Protein AF-A0A7V6IUP9-F1 (afdb_monomer)

Secondary structure (DSSP, 8-state):
----------------HHHHHHHHHHHHHHHHHHHTT-HHHHHHHHHHHHHHHGGGHHHHHHHHHHHHHHHHHH-S---TT-HHHHHHHHHHHHHHHHHHHHHHHHHHHH-SSS-HHHHHHHHHHHHHH-S-GGGG---TTHHHHHHHHHHHHHHHHHHHHHHHHHHHHHHHHHHHHTS-HHHHHHHHHHHHHHHHHHHHHHTTTS--

Radius of gyration: 24.08 Å; Cα contacts (8 Å, |Δi|>4): 208; chains: 1; bounding box: 65×43×84 Å

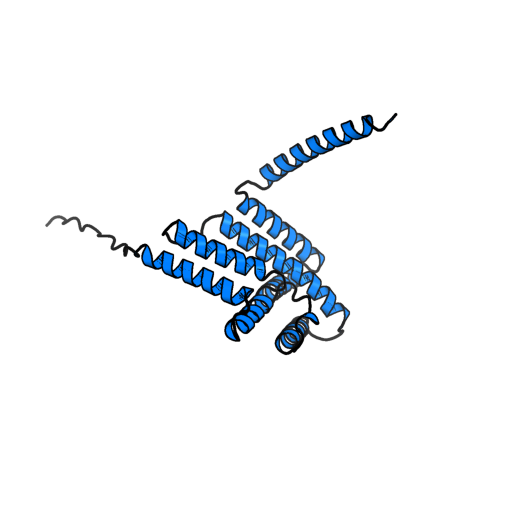Sequence (208 aa):
MSKEKKLKIDETKKETPFYYETIGFIAIIFVIIIFGQLGRIGQILNIFFMVAFGDWYWLTVIFILFFGLSNILTHQRFDFRNQRYIGYLICTLGLIILSHFSLHKAIINDTTGQSYLSLTWNHYKNFITSSNPDAYRTLGGGIIGGFIFFIIYYLLGTIGITIVSVIIIILGFAMIINKSVVDISKYVFARLKDVKKITGSFNRYFKY

Mean predicted aligned error: 11.16 Å

Structure (mmCIF, N/CA/C/O backbone):
data_AF-A0A7V6IUP9-F1
#
_entry.id   AF-A0A7V6IUP9-F1
#
loop_
_atom_site.group_PDB
_atom_site.id
_atom_site.type_symbol
_atom_site.label_atom_id
_atom_site.label_alt_id
_atom_site.label_comp_id
_atom_site.label_asym_id
_atom_site.label_entity_id
_atom_site.label_seq_id
_atom_site.pdbx_PDB_ins_code
_atom_site.Cartn_x
_atom_site.Cartn_y
_atom_site.Cartn_z
_atom_site.occupancy
_atom_site.B_iso_or_equiv
_atom_site.auth_seq_id
_atom_site.auth_comp_id
_atom_site.auth_asym_id
_atom_site.auth_atom_id
_atom_site.pdbx_PDB_model_num
ATOM 1 N N . MET A 1 1 ? 14.249 -15.317 58.747 1.00 46.56 1 MET A N 1
ATOM 2 C CA . MET A 1 1 ? 14.183 -15.357 57.267 1.00 46.56 1 MET A CA 1
ATOM 3 C C . MET A 1 1 ? 12.845 -15.949 56.837 1.00 46.56 1 MET A C 1
ATOM 5 O O . MET A 1 1 ? 12.673 -17.142 57.017 1.00 46.56 1 MET A O 1
ATOM 9 N N . SER A 1 2 ? 11.910 -15.159 56.292 1.00 45.91 2 SER A N 1
ATOM 10 C CA . SER A 1 2 ? 10.935 -15.651 55.299 1.00 45.91 2 SER A CA 1
ATOM 11 C C . SER A 1 2 ? 10.179 -14.493 54.629 1.00 45.91 2 SER A C 1
ATOM 13 O O . SER A 1 2 ? 9.293 -13.887 55.218 1.00 45.91 2 SER A O 1
ATOM 15 N N . LYS A 1 3 ? 10.587 -14.227 53.383 1.00 45.19 3 LYS A N 1
ATOM 16 C CA . LYS A 1 3 ? 9.810 -13.746 52.227 1.00 45.19 3 LYS A CA 1
ATOM 17 C C . LYS A 1 3 ? 8.925 -12.504 52.411 1.00 45.19 3 LYS A C 1
ATOM 19 O O . LYS A 1 3 ? 7.700 -12.594 52.432 1.00 45.19 3 LYS A O 1
ATOM 24 N N . GLU A 1 4 ? 9.555 -11.333 52.320 1.00 50.03 4 GLU A N 1
ATOM 25 C CA . GLU A 1 4 ? 8.887 -10.148 51.775 1.00 50.03 4 GLU A CA 1
ATOM 26 C C . GLU A 1 4 ? 8.409 -10.445 50.348 1.00 50.03 4 GLU A C 1
ATOM 28 O O . GLU A 1 4 ? 9.185 -10.736 49.431 1.00 50.03 4 GLU A O 1
ATOM 33 N N . LYS A 1 5 ? 7.092 -10.405 50.171 1.00 46.88 5 LYS A N 1
ATOM 34 C CA . LYS A 1 5 ? 6.423 -10.532 48.883 1.00 46.88 5 LYS A CA 1
ATOM 35 C C . LYS A 1 5 ? 6.694 -9.241 48.107 1.00 46.88 5 LYS A C 1
ATOM 37 O O . LYS A 1 5 ? 5.970 -8.265 48.269 1.00 46.88 5 LYS A O 1
ATOM 42 N N . LYS A 1 6 ? 7.759 -9.218 47.296 1.00 44.84 6 LYS A N 1
ATOM 43 C CA . LYS A 1 6 ? 8.029 -8.115 46.361 1.00 44.84 6 LYS A CA 1
ATOM 44 C C . LYS A 1 6 ? 6.810 -7.938 45.454 1.00 44.84 6 LYS A C 1
ATOM 46 O O . LYS A 1 6 ? 6.582 -8.741 44.549 1.00 44.84 6 LYS A O 1
ATOM 51 N N . LEU A 1 7 ? 6.022 -6.900 45.723 1.00 44.91 7 LEU A N 1
ATOM 52 C CA . LEU A 1 7 ? 5.051 -6.353 44.788 1.00 44.91 7 LEU A CA 1
ATOM 53 C C . LEU A 1 7 ? 5.840 -5.950 43.541 1.00 44.91 7 LEU A C 1
ATOM 55 O O . LEU A 1 7 ? 6.591 -4.978 43.561 1.00 44.91 7 LEU A O 1
ATOM 59 N N . LYS A 1 8 ? 5.719 -6.737 42.468 1.00 43.72 8 LYS A N 1
ATOM 60 C CA . LYS A 1 8 ? 6.066 -6.268 41.129 1.00 43.72 8 LYS A CA 1
ATOM 61 C C . LYS A 1 8 ? 5.064 -5.167 40.807 1.00 43.72 8 LYS A C 1
ATOM 63 O O . LYS A 1 8 ? 3.954 -5.449 40.368 1.00 43.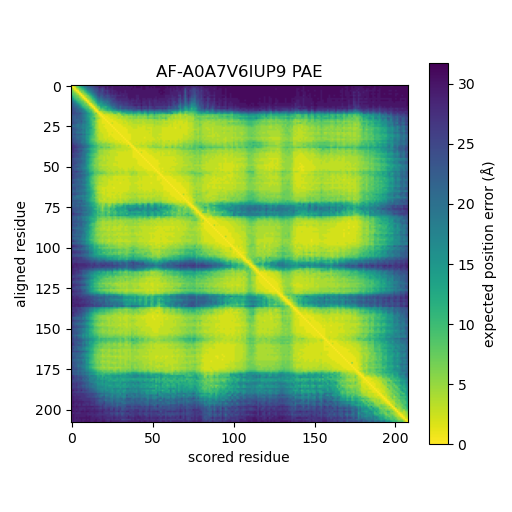72 8 LYS A O 1
ATOM 68 N N . ILE A 1 9 ? 5.436 -3.933 41.128 1.00 43.84 9 ILE A N 1
ATOM 69 C CA . ILE A 1 9 ? 4.822 -2.751 40.543 1.00 43.84 9 ILE A CA 1
ATOM 70 C C . ILE A 1 9 ? 5.215 -2.840 39.075 1.00 43.84 9 ILE A C 1
ATOM 72 O O . ILE A 1 9 ? 6.357 -2.581 38.705 1.00 43.84 9 ILE A O 1
ATOM 76 N N . ASP A 1 10 ? 4.296 -3.367 38.274 1.00 4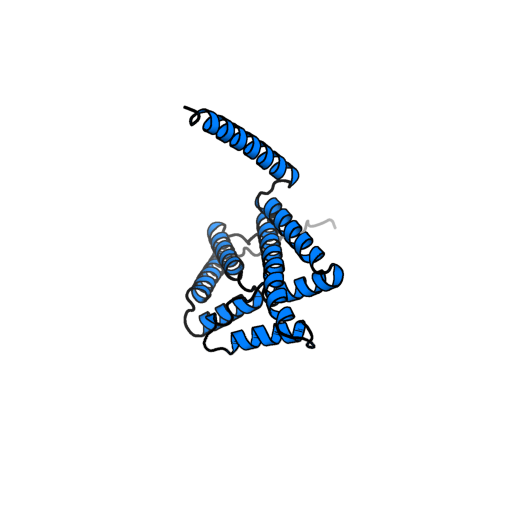0.97 10 ASP A N 1
ATOM 77 C CA . ASP A 1 10 ? 4.364 -3.261 36.831 1.00 40.97 10 ASP A CA 1
ATOM 78 C C . ASP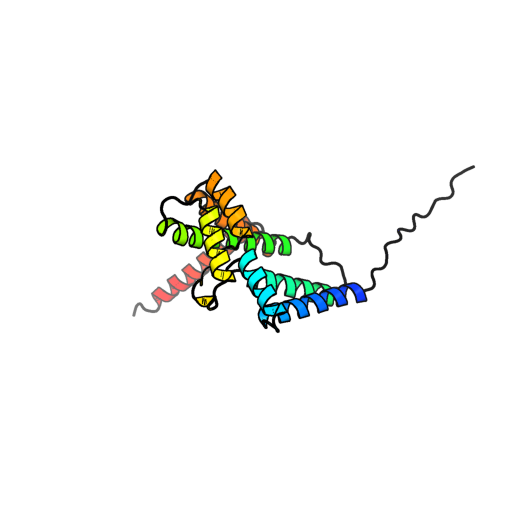 A 1 10 ? 4.269 -1.760 36.549 1.00 40.97 10 ASP A C 1
ATOM 80 O O . ASP A 1 10 ? 3.196 -1.159 36.637 1.00 40.97 10 ASP A O 1
ATOM 84 N N . GLU A 1 11 ? 5.418 -1.115 36.351 1.00 43.34 11 GLU A N 1
ATOM 85 C CA . GLU A 1 11 ? 5.502 0.251 35.848 1.00 43.34 11 GLU A CA 1
ATOM 86 C C . GLU A 1 11 ? 5.038 0.241 34.388 1.00 43.34 11 GLU A C 1
ATOM 88 O O . GLU A 1 11 ? 5.790 0.502 33.449 1.00 43.34 11 GLU A O 1
ATOM 93 N N . THR A 1 12 ? 3.760 -0.070 34.169 1.00 45.97 12 THR A N 1
ATOM 94 C CA . THR A 1 12 ? 3.082 0.267 32.933 1.00 45.97 12 THR A CA 1
ATOM 95 C C . THR A 1 12 ? 3.081 1.784 32.885 1.00 45.97 12 THR A C 1
ATOM 97 O O . THR A 1 12 ? 2.236 2.430 33.513 1.00 45.97 12 THR A O 1
ATOM 100 N N . LYS A 1 13 ? 4.082 2.358 32.201 1.00 44.41 13 LYS A N 1
ATOM 101 C CA . LYS A 1 13 ? 4.089 3.751 31.754 1.00 44.41 13 LYS A CA 1
ATOM 102 C C . LYS A 1 13 ? 2.668 4.067 31.313 1.00 44.41 13 LYS A C 1
ATOM 104 O O . LYS A 1 13 ? 2.204 3.533 30.305 1.00 44.41 13 LYS A O 1
ATOM 109 N N . LYS A 1 14 ? 1.964 4.881 32.102 1.00 45.88 14 LYS A N 1
ATOM 110 C CA . LYS A 1 14 ? 0.695 5.481 31.705 1.00 45.88 14 LYS A CA 1
ATOM 111 C C . LYS A 1 14 ? 1.038 6.409 30.550 1.00 45.88 14 LYS A C 1
ATOM 113 O O . LYS A 1 14 ? 1.316 7.584 30.766 1.00 45.88 14 LYS A O 1
ATOM 118 N N . GLU A 1 15 ? 1.141 5.857 29.344 1.00 53.72 15 GLU A N 1
ATOM 119 C CA . GLU A 1 15 ? 1.187 6.667 28.139 1.00 53.72 15 GLU A CA 1
ATOM 120 C C . GLU A 1 15 ? -0.079 7.501 28.164 1.00 53.72 15 GLU A C 1
ATOM 122 O O . GLU A 1 15 ? -1.195 6.982 28.212 1.00 53.72 15 GLU A O 1
ATOM 127 N N . THR A 1 16 ? 0.129 8.801 28.320 1.00 59.12 16 THR A N 1
ATOM 128 C CA . THR A 1 16 ? -0.945 9.746 28.542 1.00 59.12 16 THR A CA 1
ATOM 129 C C . THR A 1 16 ? -1.849 9.739 27.307 1.00 59.12 16 THR A C 1
ATOM 131 O O . THR A 1 16 ? -1.341 9.640 26.188 1.00 59.12 16 THR A O 1
ATOM 134 N N . PRO A 1 17 ? -3.178 9.856 27.468 1.00 63.00 17 PRO A N 1
ATOM 135 C CA . PRO A 1 17 ? -4.125 9.908 26.344 1.00 63.00 17 PRO A CA 1
ATOM 136 C C . PRO A 1 17 ? -3.729 10.950 25.278 1.00 63.00 17 PRO A C 1
ATOM 138 O O . PRO A 1 17 ? -3.917 10.732 24.083 1.00 63.00 17 PRO A O 1
ATOM 141 N N . PHE A 1 18 ? -3.038 12.009 25.709 1.00 71.44 18 PHE A N 1
ATOM 142 C CA . PHE A 1 18 ? -2.452 13.052 24.872 1.00 71.44 18 PHE A CA 1
ATOM 143 C C . PHE A 1 18 ? -1.463 12.549 23.798 1.00 71.44 18 PHE A C 1
ATOM 145 O O . PHE A 1 18 ? -1.382 13.115 22.707 1.00 71.44 18 PHE A O 1
ATOM 152 N N . TYR A 1 19 ? -0.709 11.476 24.065 1.00 79.50 19 TYR A N 1
ATOM 153 C CA . TYR A 1 19 ? 0.250 10.921 23.102 1.00 79.50 19 TYR A CA 1
ATOM 154 C C . TYR A 1 19 ? -0.456 10.307 21.882 1.00 79.50 19 TYR A C 1
ATOM 156 O O . TYR A 1 19 ? -0.062 10.563 20.742 1.00 79.50 19 TYR A O 1
ATOM 164 N N . TYR A 1 20 ? -1.535 9.551 22.108 1.00 79.06 20 TYR A N 1
ATOM 165 C CA . TYR A 1 20 ? -2.308 8.914 21.034 1.00 79.06 20 TYR A CA 1
ATOM 166 C C . TYR A 1 20 ? -3.078 9.924 20.192 1.00 79.06 20 TYR A C 1
ATOM 168 O O . TYR A 1 20 ? -3.114 9.802 18.968 1.00 79.06 20 TYR A O 1
ATOM 176 N N . GLU A 1 21 ? -3.626 10.956 20.832 1.00 82.19 21 GLU A N 1
ATOM 177 C CA . GLU A 1 21 ? -4.253 12.077 20.132 1.00 82.19 21 GLU A CA 1
ATOM 178 C C . GLU A 1 21 ? -3.254 12.784 19.212 1.00 82.19 21 GLU A C 1
ATOM 180 O O . GLU A 1 21 ? -3.551 13.020 18.042 1.00 82.19 21 GLU A O 1
ATOM 185 N N . THR A 1 22 ? -2.036 13.043 19.701 1.00 85.25 22 THR A N 1
ATOM 186 C CA . THR A 1 22 ? -0.983 13.701 18.914 1.00 85.25 22 THR A CA 1
ATOM 187 C C . THR A 1 22 ? -0.613 12.889 17.670 1.00 85.25 22 THR A C 1
ATOM 189 O O . THR A 1 22 ? -0.549 13.442 16.572 1.00 85.25 22 THR A O 1
ATOM 192 N N . ILE A 1 23 ? -0.423 11.570 17.803 1.00 87.00 23 ILE A N 1
ATOM 193 C CA . ILE A 1 23 ? -0.162 10.683 16.655 1.00 87.00 23 ILE A CA 1
ATOM 194 C C . ILE A 1 23 ? -1.318 10.733 15.655 1.00 87.00 23 ILE A C 1
ATOM 196 O O . ILE A 1 23 ? -1.090 10.798 14.445 1.00 87.00 23 ILE A O 1
ATOM 200 N N . GLY A 1 24 ? -2.554 10.725 16.153 1.00 86.94 24 GLY A N 1
ATOM 201 C CA . GLY A 1 24 ? -3.745 10.813 15.323 1.00 86.94 24 GLY A CA 1
ATOM 202 C C . GLY A 1 24 ? -3.808 12.104 14.508 1.00 86.94 24 GLY A C 1
ATOM 203 O O . GLY A 1 24 ? -4.009 12.055 13.293 1.00 86.94 24 GLY A O 1
ATOM 204 N N . PHE A 1 25 ? -3.555 13.252 15.142 1.00 90.12 25 PHE A N 1
ATOM 205 C CA . PHE A 1 25 ? -3.496 14.541 14.449 1.00 90.12 25 PHE A CA 1
ATOM 206 C C . PHE A 1 25 ? -2.373 14.595 13.411 1.00 90.12 25 PHE A C 1
ATOM 208 O O . PHE A 1 25 ? -2.606 15.048 12.291 1.00 90.12 25 PHE A O 1
ATOM 215 N N . ILE A 1 26 ? -1.181 14.083 13.736 1.00 92.25 26 ILE A N 1
ATOM 216 C CA . ILE A 1 26 ? -0.062 14.008 12.785 1.00 92.25 26 ILE A CA 1
ATOM 217 C C . ILE A 1 26 ? -0.449 13.166 11.567 1.00 92.25 26 ILE A C 1
ATOM 219 O O . ILE A 1 26 ? -0.202 13.587 10.438 1.00 92.25 26 ILE A O 1
ATOM 223 N N . ALA A 1 27 ? -1.091 12.012 11.769 1.00 91.31 27 ALA A N 1
ATOM 224 C CA . ALA A 1 27 ? -1.541 11.158 10.674 1.00 91.31 27 ALA A CA 1
ATOM 225 C C . ALA A 1 27 ? -2.561 11.870 9.767 1.00 91.31 27 ALA A C 1
ATOM 227 O O . ALA A 1 27 ? -2.451 11.790 8.545 1.00 91.31 27 ALA A O 1
ATOM 228 N N . ILE A 1 28 ? -3.511 12.618 10.338 1.00 92.56 28 ILE A N 1
ATOM 229 C CA . ILE A 1 28 ? -4.488 13.397 9.559 1.00 92.56 28 ILE A CA 1
ATOM 230 C C . ILE A 1 28 ? -3.794 14.500 8.752 1.00 92.56 28 ILE A C 1
ATOM 232 O O . ILE A 1 28 ? -4.040 14.627 7.552 1.00 92.56 28 ILE A O 1
ATOM 236 N N . ILE A 1 29 ? -2.894 15.267 9.375 1.00 93.19 29 ILE A N 1
ATOM 237 C CA . ILE A 1 29 ? -2.117 16.312 8.690 1.00 93.19 29 ILE A CA 1
ATOM 238 C C . ILE A 1 29 ? -1.314 15.701 7.538 1.00 93.19 29 ILE A C 1
ATOM 240 O O . ILE A 1 29 ? -1.302 16.237 6.433 1.00 93.19 29 ILE A O 1
ATOM 244 N N . PHE A 1 30 ? -0.692 14.547 7.769 1.00 93.38 30 PHE A N 1
ATOM 245 C CA . PHE A 1 30 ? 0.084 13.832 6.764 1.00 93.38 30 PHE A CA 1
ATOM 246 C C . PHE A 1 30 ? -0.766 13.424 5.553 1.00 93.38 30 PHE A C 1
ATOM 248 O O . PHE A 1 30 ? -0.365 13.642 4.411 1.00 93.38 30 PHE A O 1
ATOM 255 N N . VAL A 1 31 ? -1.976 12.910 5.789 1.00 94.00 31 VAL A N 1
ATOM 256 C CA . VAL A 1 31 ? -2.941 12.574 4.729 1.00 94.00 31 VAL A CA 1
ATOM 257 C C . VAL A 1 31 ? -3.337 13.810 3.920 1.00 94.00 31 VAL A C 1
ATOM 259 O O . VAL A 1 31 ? -3.360 13.752 2.690 1.00 94.00 31 VAL A O 1
ATOM 262 N N . ILE A 1 32 ? -3.605 14.935 4.589 1.00 93.69 32 ILE A N 1
ATOM 263 C CA . ILE A 1 32 ? -3.955 16.199 3.927 1.00 93.69 32 ILE A CA 1
ATOM 264 C C . ILE A 1 32 ? -2.786 16.706 3.074 1.00 93.69 32 ILE A C 1
ATOM 266 O O . ILE A 1 32 ? -3.001 17.149 1.949 1.00 93.69 32 ILE A O 1
ATOM 270 N N . ILE A 1 33 ? -1.547 16.597 3.561 1.00 93.75 33 ILE A N 1
ATOM 271 C CA . ILE A 1 33 ? -0.346 16.979 2.805 1.00 93.75 33 ILE A CA 1
ATOM 272 C C . ILE A 1 33 ? -0.195 16.129 1.535 1.00 93.75 33 ILE A C 1
ATOM 274 O O . ILE A 1 33 ? 0.118 16.680 0.478 1.00 93.75 33 ILE A O 1
ATOM 278 N N . ILE A 1 34 ? -0.441 14.816 1.618 1.00 90.94 34 ILE A N 1
ATOM 279 C CA . ILE A 1 34 ? -0.330 13.893 0.478 1.00 90.94 34 ILE A CA 1
ATOM 280 C C . ILE A 1 34 ? -1.431 14.142 -0.556 1.00 90.94 34 ILE A C 1
ATOM 282 O O . ILE A 1 34 ? -1.129 14.318 -1.737 1.00 90.94 34 ILE A O 1
ATOM 286 N N . PHE A 1 35 ? -2.702 14.141 -0.139 1.00 91.50 35 PHE A N 1
ATOM 287 C CA . PHE A 1 35 ? -3.825 14.308 -1.068 1.00 91.50 35 PHE A CA 1
ATOM 288 C C . PHE A 1 35 ? -3.926 15.732 -1.604 1.00 91.50 35 PHE A C 1
ATOM 290 O O . PHE A 1 35 ? -4.186 15.919 -2.788 1.00 91.50 35 PHE A O 1
ATOM 297 N N . GLY A 1 36 ? -3.687 16.727 -0.751 1.00 88.44 36 GLY A N 1
ATOM 298 C CA . GLY A 1 36 ? -3.684 18.135 -1.133 1.00 88.44 36 GLY A CA 1
ATOM 299 C C . GLY A 1 36 ? -2.420 18.572 -1.871 1.00 88.44 36 GLY A C 1
ATOM 300 O O . GLY A 1 36 ? -2.356 19.724 -2.287 1.00 88.44 36 GLY A O 1
ATOM 301 N N . GLN A 1 37 ? -1.416 17.692 -2.004 1.00 88.00 37 GLN A N 1
ATOM 302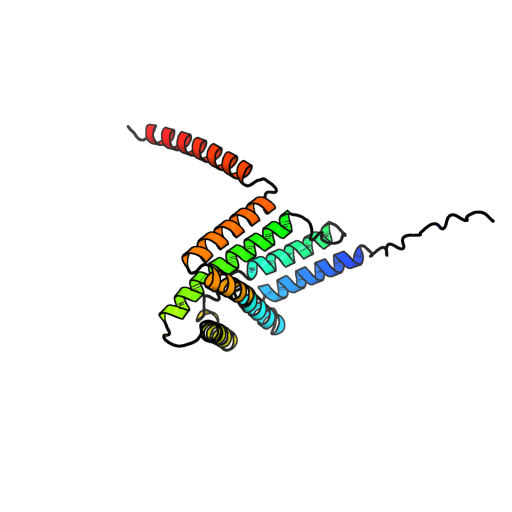 C CA . GLN A 1 37 ? -0.110 17.988 -2.607 1.00 88.00 37 GLN A CA 1
ATOM 303 C C . GLN A 1 37 ? 0.474 19.315 -2.089 1.00 88.00 37 GLN A C 1
ATOM 305 O O . GLN A 1 37 ? 0.964 20.150 -2.851 1.00 88.00 37 GLN A O 1
ATOM 310 N N . LEU A 1 38 ? 0.374 19.535 -0.772 1.00 88.88 38 LEU A N 1
ATOM 311 C CA . LEU A 1 38 ? 0.671 20.828 -0.160 1.00 88.88 38 LEU A CA 1
ATOM 312 C C . LEU A 1 38 ? 2.171 21.137 -0.238 1.00 88.88 38 LEU A C 1
ATOM 314 O O . LEU A 1 38 ? 3.002 20.527 0.444 1.00 88.88 38 LEU A O 1
ATOM 318 N N . GLY A 1 39 ? 2.507 22.116 -1.079 1.00 90.62 39 GLY A N 1
ATOM 319 C CA . GLY A 1 39 ? 3.880 22.537 -1.338 1.00 90.62 39 GLY A CA 1
ATOM 320 C C . GLY A 1 39 ? 4.751 21.435 -1.953 1.00 90.62 39 GLY A C 1
ATOM 321 O O . GLY A 1 39 ? 4.282 20.384 -2.385 1.00 90.62 39 GLY A O 1
ATOM 322 N N . ARG A 1 40 ? 6.071 21.662 -1.960 1.00 89.06 40 ARG A N 1
ATOM 323 C CA . ARG A 1 40 ? 7.036 20.692 -2.514 1.00 89.06 40 ARG A CA 1
ATOM 324 C C . ARG A 1 40 ? 7.063 19.378 -1.734 1.00 89.06 40 ARG A C 1
ATOM 326 O O . ARG A 1 40 ? 7.239 18.318 -2.321 1.00 89.06 40 ARG A O 1
ATOM 333 N N . ILE A 1 41 ? 6.875 19.448 -0.416 1.00 90.81 41 ILE A N 1
ATOM 334 C CA . ILE A 1 41 ? 6.887 18.274 0.462 1.00 90.81 41 ILE A CA 1
ATOM 335 C C . ILE A 1 41 ? 5.720 17.345 0.112 1.00 90.81 41 ILE A C 1
ATOM 337 O O . ILE A 1 41 ? 5.946 16.155 -0.094 1.00 90.81 41 ILE A O 1
ATOM 341 N N . GLY A 1 42 ? 4.501 17.880 -0.030 1.00 89.69 42 GLY A N 1
ATOM 342 C CA . GLY A 1 42 ? 3.325 17.087 -0.389 1.00 89.69 42 GLY A CA 1
ATOM 343 C C . GLY A 1 42 ? 3.426 16.440 -1.766 1.00 89.69 42 GLY A C 1
ATOM 344 O O . GLY A 1 42 ? 3.088 15.269 -1.906 1.00 89.69 42 GLY A O 1
ATOM 345 N N . GLN A 1 43 ? 3.966 17.154 -2.756 1.00 88.38 43 GLN A N 1
ATOM 346 C CA . GLN A 1 43 ? 4.216 16.603 -4.094 1.00 88.38 43 GLN A CA 1
ATOM 347 C C . GLN A 1 43 ? 5.204 15.429 -4.065 1.00 88.38 43 GLN A C 1
ATOM 349 O O . GLN A 1 43 ? 4.920 14.369 -4.620 1.00 88.38 43 GLN A O 1
ATOM 354 N N . ILE A 1 44 ? 6.338 15.586 -3.373 1.00 89.88 44 ILE A N 1
ATOM 355 C CA . ILE A 1 44 ? 7.350 14.526 -3.241 1.00 89.88 44 ILE A CA 1
ATOM 356 C C . ILE A 1 44 ? 6.770 13.312 -2.510 1.00 89.88 44 ILE A C 1
ATOM 358 O O . ILE A 1 44 ? 6.964 12.178 -2.943 1.00 89.88 44 ILE A O 1
ATOM 362 N N . LEU A 1 45 ? 6.033 13.540 -1.422 1.00 91.56 45 LEU A N 1
ATOM 363 C CA . LEU A 1 45 ? 5.356 12.483 -0.675 1.00 91.56 45 LEU A CA 1
ATOM 364 C C . LEU A 1 45 ? 4.325 11.752 -1.534 1.00 91.56 45 LEU A C 1
ATOM 366 O O . LEU A 1 45 ? 4.282 10.526 -1.516 1.00 91.56 45 LEU A O 1
ATOM 370 N N . ASN A 1 46 ? 3.525 12.477 -2.312 1.00 91.50 46 ASN A N 1
ATOM 371 C CA . ASN A 1 46 ? 2.543 11.877 -3.205 1.00 91.50 46 ASN A CA 1
ATOM 372 C C . ASN A 1 46 ? 3.225 10.959 -4.235 1.00 91.50 46 ASN A C 1
ATOM 374 O O . ASN A 1 46 ? 2.901 9.773 -4.295 1.00 91.50 46 ASN A O 1
ATOM 378 N N . ILE A 1 47 ? 4.256 11.458 -4.928 1.00 89.62 47 ILE A N 1
ATOM 379 C CA . ILE A 1 47 ? 5.060 10.666 -5.872 1.00 89.62 47 ILE A CA 1
ATOM 380 C C . ILE A 1 47 ? 5.670 9.444 -5.179 1.00 89.62 47 ILE A C 1
ATOM 382 O O . ILE A 1 47 ? 5.629 8.346 -5.728 1.00 89.62 47 ILE A O 1
ATOM 386 N N . PHE A 1 48 ? 6.193 9.593 -3.960 1.00 91.12 48 PHE A N 1
ATOM 387 C CA . PHE A 1 48 ? 6.738 8.476 -3.191 1.00 91.12 48 PHE A CA 1
ATOM 388 C C . PHE A 1 48 ? 5.688 7.384 -2.937 1.00 91.12 48 PHE A C 1
ATOM 390 O O . PHE A 1 48 ? 5.953 6.207 -3.183 1.00 91.12 48 PHE A O 1
ATOM 397 N N . PHE A 1 49 ? 4.483 7.758 -2.501 1.00 91.56 49 PHE A N 1
ATOM 398 C CA . PHE A 1 49 ? 3.386 6.811 -2.286 1.00 91.56 49 PHE A CA 1
ATOM 399 C C . PHE A 1 49 ? 2.925 6.153 -3.594 1.00 91.56 49 PHE A C 1
ATOM 401 O O . PHE A 1 49 ? 2.705 4.940 -3.609 1.00 91.56 49 PHE A O 1
ATOM 408 N N . MET A 1 50 ? 2.839 6.911 -4.690 1.00 90.31 50 MET A N 1
ATOM 409 C CA . MET A 1 50 ? 2.515 6.389 -6.023 1.00 90.31 50 MET A CA 1
ATOM 410 C C . MET A 1 50 ? 3.573 5.400 -6.526 1.00 90.31 50 MET A C 1
ATOM 412 O O . MET A 1 50 ? 3.240 4.344 -7.048 1.00 90.31 50 MET A O 1
ATOM 416 N N . VAL A 1 51 ? 4.860 5.683 -6.331 1.00 90.12 51 VAL A N 1
ATOM 417 C CA . VAL A 1 51 ? 5.943 4.772 -6.728 1.00 90.12 51 VAL A CA 1
ATOM 418 C C . VAL A 1 51 ? 5.973 3.527 -5.833 1.00 90.12 51 VAL A C 1
ATOM 420 O O . VAL A 1 51 ? 6.204 2.422 -6.323 1.00 90.12 51 VAL A O 1
ATOM 423 N N . ALA A 1 52 ? 5.702 3.663 -4.533 1.00 91.38 52 ALA A N 1
ATOM 424 C CA . ALA A 1 52 ? 5.723 2.545 -3.592 1.00 91.38 52 ALA A CA 1
ATOM 425 C C . ALA A 1 52 ? 4.538 1.579 -3.777 1.00 91.38 52 ALA A C 1
ATOM 427 O O . ALA A 1 52 ? 4.749 0.367 -3.856 1.00 91.38 52 ALA A O 1
ATOM 428 N N . PHE A 1 53 ? 3.312 2.110 -3.862 1.00 91.56 53 PHE A N 1
ATOM 429 C CA . PHE A 1 53 ? 2.058 1.339 -3.868 1.00 91.56 53 PHE A CA 1
ATOM 430 C C . PHE A 1 53 ? 1.347 1.314 -5.231 1.00 91.56 53 PHE A C 1
ATOM 432 O O . PHE A 1 53 ? 0.348 0.611 -5.395 1.00 91.56 53 PHE A O 1
ATOM 439 N N . GLY A 1 54 ? 1.854 2.054 -6.218 1.00 90.06 54 GLY A N 1
ATOM 440 C CA . GLY A 1 54 ? 1.299 2.113 -7.565 1.00 90.06 54 GLY A CA 1
ATOM 441 C C . GLY A 1 54 ? 0.016 2.930 -7.650 1.00 90.06 54 GLY A C 1
ATOM 442 O O . GLY A 1 54 ? -0.202 3.887 -6.904 1.00 90.06 54 GLY A O 1
ATOM 443 N N . ASP A 1 55 ? -0.877 2.496 -8.536 1.00 88.56 55 ASP A N 1
ATOM 444 C CA . ASP A 1 55 ? -2.160 3.162 -8.800 1.00 88.56 55 ASP A CA 1
ATOM 445 C C . ASP A 1 55 ? -3.109 3.103 -7.586 1.00 88.56 55 ASP A C 1
ATOM 447 O O . ASP A 1 55 ? -4.037 3.899 -7.448 1.00 88.56 55 ASP A O 1
ATOM 451 N N . TRP A 1 56 ? -2.845 2.180 -6.659 1.00 90.44 56 TRP A N 1
ATOM 452 C CA . TRP A 1 56 ? -3.644 1.938 -5.459 1.00 90.44 56 TRP A CA 1
ATOM 453 C C . TRP A 1 56 ? -3.113 2.660 -4.215 1.00 90.44 56 TRP A C 1
ATOM 455 O O . TRP A 1 56 ? -3.536 2.349 -3.102 1.00 90.44 56 TRP A O 1
ATOM 465 N N . TYR A 1 57 ? -2.216 3.641 -4.371 1.00 89.94 57 TYR A N 1
ATOM 466 C CA . TYR A 1 57 ? -1.637 4.381 -3.242 1.00 89.94 57 TYR A CA 1
ATOM 467 C C . TYR A 1 57 ? -2.690 5.014 -2.320 1.00 89.94 57 TYR A C 1
ATOM 469 O O . TYR A 1 57 ? -2.505 5.062 -1.103 1.00 89.94 57 TYR A O 1
ATOM 477 N N . TRP A 1 58 ? -3.818 5.453 -2.885 1.00 90.00 58 TRP A N 1
ATOM 478 C CA . TRP A 1 58 ? -4.917 6.070 -2.149 1.00 90.00 58 TRP A CA 1
ATOM 479 C C . TRP A 1 58 ? -5.534 5.125 -1.109 1.00 90.00 58 TRP A C 1
ATOM 481 O O . TRP A 1 58 ? -5.968 5.601 -0.062 1.00 90.00 58 TRP A O 1
ATOM 491 N N . LEU A 1 59 ? -5.518 3.802 -1.333 1.00 92.44 59 LEU A N 1
ATOM 492 C CA . LEU A 1 59 ? -5.947 2.825 -0.328 1.00 92.44 59 LEU A CA 1
ATOM 493 C C . LEU A 1 59 ? -5.053 2.932 0.913 1.00 92.44 59 LEU A C 1
ATOM 495 O O . LEU A 1 59 ? -5.543 3.148 2.019 1.00 92.44 59 LEU A O 1
ATOM 499 N N . THR A 1 60 ? -3.733 2.900 0.731 1.00 91.31 60 THR A N 1
ATOM 500 C CA . THR A 1 60 ? -2.781 3.058 1.839 1.00 91.31 60 THR A CA 1
ATOM 501 C C . THR A 1 60 ? -2.958 4.394 2.563 1.00 91.31 60 THR A C 1
ATOM 503 O O . THR A 1 60 ? -2.944 4.432 3.792 1.00 91.31 60 THR A O 1
ATOM 506 N N . VAL A 1 61 ? -3.176 5.492 1.832 1.00 92.12 61 VAL A N 1
ATOM 507 C CA . VAL A 1 61 ? -3.387 6.816 2.444 1.00 92.12 61 VAL A CA 1
ATOM 508 C C . VAL A 1 61 ? -4.689 6.859 3.258 1.00 92.12 61 VAL A C 1
ATOM 510 O O . VAL A 1 61 ? -4.692 7.359 4.382 1.00 92.12 61 VAL A O 1
ATOM 513 N N . ILE A 1 62 ? -5.783 6.277 2.757 1.00 92.75 62 ILE A N 1
ATOM 514 C CA . ILE A 1 62 ? -7.044 6.155 3.510 1.00 92.75 62 ILE A CA 1
ATOM 515 C C . ILE A 1 62 ? -6.865 5.277 4.751 1.00 92.75 62 ILE A C 1
ATOM 517 O O . ILE A 1 62 ? -7.437 5.567 5.800 1.00 92.75 62 ILE A O 1
ATOM 521 N N . PHE A 1 63 ? -6.057 4.222 4.670 1.00 90.75 63 PHE A N 1
ATOM 522 C CA . PHE A 1 63 ? -5.753 3.395 5.832 1.00 90.75 63 PHE A CA 1
ATOM 523 C C . PHE A 1 63 ? -5.009 4.178 6.918 1.00 90.75 63 PHE A C 1
ATOM 525 O O . PHE A 1 63 ? -5.356 4.063 8.091 1.00 90.75 63 PHE A O 1
ATOM 532 N N . ILE A 1 64 ? -4.050 5.032 6.537 1.00 90.25 64 ILE A N 1
ATOM 533 C CA . ILE A 1 64 ? -3.364 5.947 7.465 1.00 90.25 64 ILE A CA 1
ATOM 534 C C . ILE A 1 64 ? -4.361 6.933 8.090 1.00 90.25 64 ILE A C 1
ATOM 536 O O . ILE A 1 64 ? -4.295 7.191 9.292 1.00 90.25 64 ILE A O 1
ATOM 540 N N . LEU A 1 65 ? -5.322 7.441 7.312 1.00 92.12 65 LEU A N 1
ATOM 541 C CA . LEU A 1 65 ? -6.380 8.310 7.830 1.00 92.12 65 LEU A CA 1
ATOM 542 C C . LEU A 1 65 ? -7.244 7.588 8.870 1.00 92.12 65 LEU A C 1
ATOM 544 O O . LEU A 1 65 ? -7.473 8.110 9.960 1.00 92.12 65 LEU A O 1
ATOM 548 N N . PHE A 1 66 ? -7.699 6.375 8.550 1.00 89.44 66 PHE A N 1
ATOM 549 C CA . PHE A 1 66 ? -8.505 5.560 9.455 1.00 89.44 66 PHE A CA 1
ATOM 550 C C . PHE A 1 66 ? -7.732 5.196 10.729 1.00 89.44 66 PHE A C 1
ATOM 552 O O . PHE A 1 66 ? -8.285 5.241 11.829 1.00 89.44 66 PHE A O 1
ATOM 559 N N . PHE A 1 67 ? -6.443 4.883 10.593 1.00 87.31 67 PHE A N 1
ATOM 560 C CA . PHE A 1 67 ? -5.532 4.671 11.712 1.00 87.31 67 PHE A CA 1
ATOM 561 C C . PHE A 1 67 ? -5.446 5.917 12.602 1.00 87.31 67 PHE A C 1
ATOM 563 O O . PHE A 1 67 ? -5.597 5.812 13.819 1.00 87.31 67 PHE A O 1
ATOM 570 N N . GLY A 1 68 ? -5.263 7.099 12.009 1.00 85.31 68 GLY A N 1
ATOM 571 C CA . GLY A 1 68 ? -5.217 8.365 12.738 1.00 85.31 68 GLY A CA 1
ATOM 572 C C . GLY A 1 68 ? -6.507 8.639 13.511 1.00 85.31 68 GLY A C 1
ATOM 573 O O . GLY A 1 68 ? -6.463 8.859 14.719 1.00 85.31 68 GLY A O 1
ATOM 574 N N . LEU A 1 69 ? -7.657 8.528 12.839 1.00 87.75 69 LEU A N 1
ATOM 575 C CA . LEU A 1 69 ? -8.978 8.705 13.451 1.00 87.75 69 LEU A CA 1
ATOM 576 C C . LEU A 1 69 ? -9.234 7.706 14.583 1.00 87.75 69 LEU A C 1
ATOM 578 O O . LEU A 1 69 ? -9.743 8.087 15.634 1.00 87.75 69 LEU A O 1
ATOM 582 N N . SER A 1 70 ? -8.851 6.442 14.394 1.00 84.56 70 SER A N 1
ATOM 583 C CA . SER A 1 70 ? -9.016 5.412 15.422 1.00 84.56 70 SER A CA 1
ATOM 584 C C . SER A 1 70 ? -8.234 5.764 16.687 1.00 84.56 70 SER A C 1
ATOM 586 O O . SER A 1 70 ? -8.809 5.729 17.767 1.00 84.56 70 SER A O 1
ATOM 588 N N . ASN A 1 71 ? -6.967 6.183 16.567 1.00 82.75 71 ASN A N 1
ATOM 589 C CA . ASN A 1 71 ? -6.154 6.564 17.730 1.00 82.75 71 ASN A CA 1
ATOM 590 C C . ASN A 1 71 ? -6.743 7.760 18.503 1.00 82.75 71 ASN A C 1
ATOM 592 O O . ASN A 1 71 ? -6.677 7.762 19.732 1.00 82.75 71 ASN A O 1
ATOM 596 N N . ILE A 1 72 ? -7.349 8.734 17.809 1.00 83.56 72 ILE A N 1
ATOM 597 C CA . ILE A 1 72 ? -8.034 9.870 18.453 1.00 83.56 72 ILE A CA 1
ATOM 598 C C . ILE A 1 72 ? -9.274 9.393 19.213 1.00 83.56 72 ILE A C 1
ATOM 600 O O . ILE A 1 72 ? -9.465 9.776 20.358 1.00 83.56 72 ILE A O 1
ATOM 604 N N . LEU A 1 73 ? -10.115 8.559 18.592 1.00 81.44 73 LEU A N 1
ATOM 605 C CA . LEU A 1 73 ? -11.399 8.154 19.173 1.00 81.44 73 LEU A CA 1
ATOM 606 C C . LEU A 1 73 ? -11.254 7.167 20.334 1.00 81.44 73 LEU A C 1
ATOM 608 O O . LEU A 1 73 ? -12.035 7.218 21.281 1.00 81.44 73 LEU A O 1
ATOM 612 N N . THR A 1 74 ? -10.301 6.235 20.254 1.00 73.94 74 THR A N 1
ATOM 613 C CA . THR A 1 74 ? -10.157 5.187 21.274 1.00 73.94 74 THR A CA 1
ATOM 614 C C . THR A 1 74 ? -9.171 5.537 22.384 1.00 73.94 74 THR A C 1
ATOM 616 O O . THR A 1 74 ? -9.139 4.809 23.372 1.00 73.94 74 THR A O 1
ATOM 619 N N . HIS A 1 75 ? -8.369 6.605 22.248 1.00 68.88 75 HIS A N 1
ATOM 620 C CA . HIS A 1 75 ? -7.300 6.998 23.190 1.00 68.88 75 HIS A CA 1
ATOM 621 C C . HIS A 1 75 ? -6.394 5.832 23.636 1.00 68.88 75 HIS A C 1
ATOM 623 O O . HIS A 1 75 ? -5.866 5.802 24.747 1.00 68.88 75 HIS A O 1
ATOM 629 N N . GLN A 1 76 ? -6.245 4.832 22.772 1.00 66.00 76 GLN A N 1
ATOM 630 C CA . GLN A 1 76 ? -5.532 3.586 23.018 1.00 66.00 76 GLN A CA 1
ATOM 631 C C . GLN A 1 76 ? -4.677 3.273 21.799 1.00 66.00 76 GLN A C 1
ATOM 633 O O . GLN A 1 76 ? -5.000 3.689 20.685 1.00 66.00 76 GLN A O 1
ATOM 638 N N . ARG A 1 77 ? -3.608 2.497 22.018 1.00 64.00 77 ARG A N 1
ATOM 639 C CA . ARG A 1 77 ? -2.768 1.970 20.939 1.00 64.00 77 ARG A CA 1
ATOM 640 C C . ARG A 1 77 ? -3.646 1.271 19.917 1.00 64.00 77 ARG A C 1
ATOM 642 O O . ARG A 1 77 ? -4.423 0.385 20.269 1.00 64.00 77 ARG A O 1
ATOM 649 N N . PHE A 1 78 ? -3.469 1.633 18.656 1.00 64.31 78 PHE A N 1
ATOM 650 C CA . PHE A 1 78 ? -4.052 0.884 17.559 1.00 64.31 78 PHE A CA 1
ATOM 651 C C . PHE A 1 78 ? -3.632 -0.589 17.638 1.00 64.31 78 PHE A C 1
ATOM 653 O O . PHE A 1 78 ? -2.444 -0.918 17.568 1.00 64.31 78 PHE A O 1
ATOM 660 N N . ASP A 1 79 ? -4.607 -1.482 17.793 1.00 71.31 79 ASP A N 1
ATOM 661 C CA . ASP A 1 79 ? -4.335 -2.911 17.858 1.00 71.31 79 ASP A CA 1
ATOM 662 C C . ASP A 1 79 ? -4.090 -3.472 16.452 1.00 71.31 79 ASP A C 1
ATOM 664 O O . ASP A 1 79 ? -5.014 -3.861 15.734 1.00 71.31 79 ASP A O 1
ATOM 668 N N . PHE A 1 80 ? -2.816 -3.536 16.061 1.00 66.75 80 PHE A N 1
ATOM 669 C CA . PHE A 1 80 ? -2.376 -4.146 14.804 1.00 66.75 80 PHE A CA 1
ATOM 670 C C . PHE A 1 80 ? -2.728 -5.640 14.689 1.00 66.75 80 PHE A C 1
ATOM 672 O O . PHE A 1 80 ? -2.629 -6.196 13.596 1.00 66.75 80 PHE A O 1
ATOM 679 N N . ARG A 1 81 ? -3.151 -6.303 15.777 1.00 72.25 81 ARG A N 1
ATOM 680 C CA . ARG A 1 81 ? -3.605 -7.703 15.748 1.00 72.25 81 ARG A CA 1
ATOM 681 C C . ARG A 1 81 ? -5.076 -7.855 15.395 1.00 72.25 81 ARG A C 1
ATOM 683 O O . ARG A 1 81 ? -5.539 -8.983 15.225 1.00 72.25 81 ARG A O 1
ATOM 690 N N . ASN A 1 82 ? -5.818 -6.760 15.255 1.00 82.31 82 ASN A N 1
ATOM 691 C CA . ASN A 1 82 ? -7.202 -6.845 14.831 1.00 82.31 82 ASN A CA 1
ATOM 692 C C . ASN A 1 82 ? -7.278 -7.438 13.416 1.00 82.31 82 ASN A C 1
ATOM 694 O O . ASN A 1 82 ? -6.757 -6.890 12.439 1.00 82.31 82 ASN A O 1
ATOM 698 N N . GLN A 1 83 ? -7.978 -8.567 13.321 1.00 83.00 83 GLN A N 1
ATOM 699 C CA . GLN A 1 83 ? -8.147 -9.350 12.104 1.00 83.00 83 GLN A CA 1
ATOM 700 C C . GLN A 1 83 ? -8.675 -8.518 10.928 1.00 83.00 83 GLN A C 1
ATOM 702 O O . GLN A 1 83 ? -8.301 -8.775 9.785 1.00 83.00 83 GLN A O 1
ATOM 707 N N . ARG A 1 84 ? -9.482 -7.481 11.193 1.00 86.06 84 ARG A N 1
ATOM 708 C CA . ARG A 1 84 ? -10.017 -6.598 10.147 1.00 86.06 84 ARG A CA 1
ATOM 709 C C . ARG A 1 84 ? -8.929 -5.766 9.470 1.00 86.06 84 ARG A C 1
ATOM 711 O O . ARG A 1 84 ? -8.964 -5.601 8.255 1.00 86.06 84 ARG A O 1
ATOM 718 N N . TYR A 1 85 ? -7.953 -5.274 10.233 1.00 86.31 85 TYR A N 1
ATOM 719 C CA . TYR A 1 85 ? -6.848 -4.474 9.696 1.00 86.31 85 TYR A CA 1
ATOM 720 C C . TYR A 1 85 ? -5.865 -5.336 8.917 1.00 86.31 85 TYR A C 1
ATOM 722 O O . TYR A 1 85 ? -5.438 -4.954 7.831 1.00 86.31 85 TYR A O 1
ATOM 730 N N . ILE A 1 86 ? -5.574 -6.535 9.423 1.00 88.94 86 ILE A N 1
ATOM 731 C CA . ILE A 1 86 ? -4.763 -7.517 8.699 1.00 88.94 86 ILE A CA 1
ATOM 732 C C . ILE A 1 86 ? -5.463 -7.903 7.389 1.00 88.94 86 ILE A C 1
ATOM 734 O O . ILE A 1 86 ? -4.832 -7.909 6.337 1.00 88.94 86 ILE A O 1
ATOM 738 N N . GLY A 1 87 ? -6.778 -8.143 7.428 1.00 88.81 87 GLY A N 1
ATOM 739 C CA . GLY A 1 87 ? -7.580 -8.419 6.238 1.00 88.81 87 GLY A CA 1
ATOM 740 C C . GLY A 1 87 ? -7.528 -7.294 5.206 1.00 88.81 87 GLY A C 1
ATOM 741 O O . GLY A 1 87 ? -7.350 -7.563 4.020 1.00 88.81 87 GLY A O 1
ATOM 742 N N . TYR A 1 88 ? -7.607 -6.039 5.658 1.00 91.56 88 TYR A N 1
ATOM 743 C CA . TYR A 1 88 ? -7.432 -4.872 4.798 1.00 91.56 88 TYR A CA 1
ATOM 744 C C . TYR A 1 88 ? -6.060 -4.868 4.117 1.00 91.56 88 TYR A C 1
ATOM 746 O O . TYR A 1 88 ? -6.003 -4.802 2.893 1.00 91.56 88 TYR A O 1
ATOM 754 N N . LEU A 1 89 ? -4.970 -5.014 4.877 1.00 91.94 89 LEU A N 1
ATOM 755 C CA . LEU A 1 89 ? -3.607 -5.022 4.332 1.00 91.94 89 LEU A CA 1
ATOM 756 C C . LEU A 1 89 ? -3.366 -6.180 3.352 1.00 91.94 89 LEU A C 1
ATOM 758 O O . LEU A 1 89 ? -2.718 -6.002 2.325 1.00 91.94 89 LEU A O 1
ATOM 762 N N . ILE A 1 90 ? -3.904 -7.366 3.640 1.00 92.06 90 ILE A N 1
ATOM 763 C CA . ILE A 1 90 ? -3.817 -8.523 2.740 1.00 92.06 90 ILE A CA 1
ATOM 764 C C . ILE A 1 90 ? -4.612 -8.259 1.456 1.00 92.06 90 ILE A C 1
ATOM 766 O O . ILE A 1 90 ? -4.134 -8.548 0.359 1.00 92.06 90 ILE A O 1
ATOM 770 N N . CYS A 1 91 ? -5.806 -7.676 1.572 1.00 93.19 91 CYS A N 1
ATOM 771 C CA . CYS A 1 91 ? -6.632 -7.338 0.420 1.00 93.19 91 CYS A CA 1
ATOM 772 C C . CYS A 1 91 ? -5.959 -6.286 -0.472 1.00 93.19 91 CYS A C 1
ATOM 774 O O . CYS A 1 91 ? -5.924 -6.455 -1.692 1.00 93.19 91 CYS A O 1
ATOM 776 N N . THR A 1 92 ? -5.403 -5.219 0.115 1.00 92.94 92 THR A N 1
ATOM 777 C CA . THR A 1 92 ? -4.676 -4.193 -0.645 1.00 92.94 92 THR A CA 1
ATOM 778 C C . THR A 1 92 ? -3.434 -4.776 -1.306 1.00 92.94 92 THR A C 1
ATOM 780 O O . THR A 1 92 ? -3.197 -4.510 -2.480 1.00 92.94 92 THR A O 1
ATOM 783 N N . LEU A 1 93 ? -2.692 -5.644 -0.618 1.00 93.12 93 LEU A N 1
ATOM 784 C CA . LEU A 1 93 ? -1.539 -6.344 -1.181 1.00 93.12 93 LEU A CA 1
ATOM 785 C C . LEU A 1 93 ? -1.927 -7.212 -2.388 1.00 93.12 93 LEU A C 1
ATOM 787 O O . LEU A 1 93 ? -1.277 -7.137 -3.429 1.00 93.12 93 LEU A O 1
ATOM 791 N N . GLY A 1 94 ? -3.023 -7.969 -2.302 1.00 93.00 94 GLY A N 1
ATOM 792 C CA . GLY A 1 94 ? -3.545 -8.747 -3.428 1.00 93.00 94 GLY A CA 1
ATOM 793 C C . GLY A 1 94 ? -3.928 -7.883 -4.638 1.00 93.00 94 GLY A C 1
ATOM 794 O O . GLY A 1 94 ? -3.584 -8.232 -5.769 1.00 93.00 94 GLY A O 1
ATOM 795 N N . LEU A 1 95 ? -4.575 -6.733 -4.403 1.00 93.06 95 LEU A N 1
ATOM 796 C CA . LEU A 1 95 ? -4.917 -5.759 -5.452 1.00 93.06 95 LEU A CA 1
ATOM 797 C C . LEU A 1 95 ? -3.674 -5.162 -6.110 1.00 93.06 95 LEU A C 1
ATOM 799 O O . LEU A 1 95 ? -3.601 -5.083 -7.333 1.00 93.06 95 LEU A O 1
ATOM 803 N N . ILE A 1 96 ? -2.686 -4.778 -5.306 1.00 92.94 96 ILE A N 1
ATOM 804 C CA . ILE A 1 96 ? -1.429 -4.193 -5.766 1.00 92.94 96 ILE A CA 1
ATOM 805 C C . ILE A 1 96 ? -0.665 -5.195 -6.651 1.00 92.94 96 ILE A C 1
ATOM 807 O O . ILE A 1 96 ? -0.219 -4.832 -7.740 1.00 92.94 96 ILE A O 1
ATOM 811 N N . ILE A 1 97 ? -0.573 -6.469 -6.249 1.00 92.12 97 ILE A N 1
ATOM 812 C CA . ILE A 1 97 ? 0.057 -7.526 -7.061 1.00 92.12 97 ILE A CA 1
ATOM 813 C C . ILE A 1 97 ? -0.684 -7.706 -8.392 1.00 92.12 97 ILE A C 1
ATOM 815 O O . ILE A 1 97 ? -0.057 -7.740 -9.452 1.00 92.12 97 ILE A O 1
ATOM 819 N N . LEU A 1 98 ? -2.019 -7.791 -8.348 1.00 91.38 98 LEU A N 1
ATOM 820 C CA . LEU A 1 98 ? -2.840 -7.966 -9.546 1.00 91.38 98 LEU A CA 1
ATOM 821 C C . LEU A 1 98 ? -2.712 -6.769 -10.498 1.00 91.38 98 LEU A C 1
ATOM 823 O O . LEU A 1 98 ? -2.616 -6.947 -11.707 1.00 91.38 98 LEU A O 1
ATOM 827 N N . SER A 1 99 ? -2.657 -5.553 -9.957 1.00 90.19 99 SER A N 1
ATOM 828 C CA . SER A 1 99 ? -2.447 -4.323 -10.725 1.00 90.19 99 SER A CA 1
ATOM 829 C C . SER A 1 99 ? -1.100 -4.324 -11.447 1.00 90.19 99 SER A C 1
ATOM 831 O O . SER A 1 99 ? -0.995 -3.916 -12.604 1.00 90.19 99 SER A O 1
ATOM 833 N N . HIS A 1 100 ? -0.057 -4.839 -10.792 1.00 88.69 100 HIS A N 1
ATOM 834 C CA . HIS A 1 100 ? 1.275 -4.922 -11.384 1.00 88.69 100 HIS A CA 1
ATOM 835 C C . HIS A 1 100 ? 1.334 -5.884 -12.584 1.00 88.69 100 HIS A C 1
ATOM 837 O O . HIS A 1 100 ? 2.129 -5.673 -13.496 1.00 88.69 100 HIS A O 1
ATOM 843 N N . PHE A 1 101 ? 0.444 -6.880 -12.659 1.00 86.31 101 PHE A N 1
ATOM 844 C CA . PHE A 1 101 ? 0.324 -7.743 -13.839 1.00 86.31 101 PHE A CA 1
ATOM 845 C C . PHE A 1 101 ? -0.057 -6.967 -15.108 1.00 86.31 101 PHE A C 1
ATOM 847 O O . PHE A 1 101 ? 0.447 -7.268 -16.193 1.00 86.31 101 PHE A O 1
ATOM 854 N N . SER A 1 102 ? -0.919 -5.954 -14.986 1.00 82.81 102 SER A N 1
ATOM 855 C CA . SER A 1 102 ? -1.291 -5.084 -16.109 1.00 82.81 102 SER A CA 1
ATOM 856 C C . SER A 1 102 ? -0.090 -4.286 -16.611 1.00 82.81 102 SER A C 1
ATOM 858 O O . SER A 1 102 ? 0.128 -4.199 -17.818 1.00 82.81 102 SER A O 1
ATOM 860 N N . LEU A 1 103 ? 0.734 -3.781 -15.686 1.00 82.81 103 LEU A N 1
ATOM 861 C CA . LEU A 1 103 ? 1.974 -3.086 -16.021 1.00 82.81 103 LEU A CA 1
ATOM 862 C C . LEU A 1 103 ? 2.979 -4.021 -16.707 1.00 82.81 103 LEU A C 1
ATOM 864 O O . LEU A 1 103 ? 3.537 -3.675 -17.742 1.00 82.81 103 LEU A O 1
ATOM 868 N N . HIS A 1 104 ? 3.156 -5.233 -16.180 1.00 81.94 104 HIS A N 1
ATOM 869 C CA . HIS A 1 104 ? 4.025 -6.247 -16.774 1.00 81.94 104 HIS A CA 1
ATOM 870 C C . HIS A 1 104 ? 3.648 -6.550 -18.232 1.00 81.94 104 HIS A C 1
ATOM 872 O O . HIS A 1 104 ? 4.523 -6.628 -19.091 1.00 81.94 104 HIS A O 1
ATOM 878 N N . LYS A 1 105 ? 2.350 -6.682 -18.540 1.00 79.56 105 LYS A N 1
ATOM 879 C CA . LYS A 1 105 ? 1.881 -6.878 -19.923 1.00 79.56 105 LYS A CA 1
ATOM 880 C C . LYS A 1 105 ? 2.193 -5.690 -20.831 1.00 79.56 105 LYS A C 1
ATOM 882 O O . LYS A 1 105 ? 2.571 -5.908 -21.976 1.00 79.56 105 LYS A O 1
ATOM 887 N N . ALA A 1 106 ? 2.024 -4.466 -20.332 1.00 76.88 106 ALA A N 1
ATOM 888 C CA . ALA A 1 106 ? 2.317 -3.259 -21.100 1.00 76.88 106 ALA A CA 1
ATOM 889 C C . ALA A 1 106 ? 3.817 -3.151 -21.419 1.00 76.88 106 ALA A C 1
ATOM 891 O O . ALA A 1 106 ? 4.189 -2.913 -22.559 1.00 76.88 106 ALA A O 1
ATOM 892 N N . ILE A 1 107 ? 4.673 -3.412 -20.430 1.00 75.56 107 ILE A N 1
ATOM 893 C CA . ILE A 1 107 ? 6.124 -3.243 -20.553 1.00 75.56 107 ILE A CA 1
ATOM 894 C C . ILE A 1 107 ? 6.776 -4.351 -21.398 1.00 75.56 107 ILE A C 1
ATOM 896 O O . ILE A 1 107 ? 7.651 -4.067 -22.211 1.00 75.56 107 ILE A O 1
ATOM 900 N N . ILE A 1 108 ? 6.377 -5.617 -21.224 1.00 70.69 108 ILE A N 1
ATOM 901 C CA . ILE A 1 108 ? 7.026 -6.742 -21.924 1.00 70.69 108 ILE A CA 1
ATOM 902 C C . ILE A 1 108 ? 6.697 -6.772 -23.417 1.00 70.69 108 ILE A C 1
ATOM 904 O O . ILE A 1 108 ? 7.541 -7.179 -24.213 1.00 70.69 108 ILE A O 1
ATOM 908 N N . ASN A 1 109 ? 5.502 -6.331 -23.809 1.00 65.19 109 ASN A N 1
ATOM 909 C CA . ASN A 1 109 ? 5.123 -6.298 -25.221 1.00 65.19 109 ASN A CA 1
ATOM 910 C C . ASN A 1 109 ? 5.916 -5.251 -26.024 1.00 65.19 109 ASN A C 1
ATOM 912 O O . ASN A 1 109 ? 6.070 -5.424 -27.229 1.00 65.19 109 ASN A O 1
ATOM 916 N N . ASP A 1 110 ? 6.438 -4.211 -25.368 1.00 59.88 110 ASP A N 1
ATOM 917 C CA . ASP A 1 110 ? 7.112 -3.086 -26.028 1.00 59.88 110 ASP A CA 1
ATOM 918 C C . ASP A 1 110 ? 8.632 -3.258 -26.177 1.00 59.88 110 ASP A C 1
ATOM 920 O O . ASP A 1 110 ? 9.267 -2.485 -26.893 1.00 59.88 110 ASP A O 1
ATOM 924 N N . THR A 1 111 ? 9.272 -4.230 -25.510 1.00 60.06 111 THR A N 1
ATOM 925 C CA . THR A 1 111 ? 10.748 -4.314 -25.525 1.00 60.06 111 THR A CA 1
ATOM 926 C C . THR A 1 111 ? 11.304 -5.736 -25.463 1.00 60.06 111 THR A C 1
ATOM 928 O O . THR A 1 111 ? 11.277 -6.408 -24.435 1.00 60.06 111 THR A O 1
ATOM 931 N N . THR A 1 112 ? 11.917 -6.177 -26.562 1.00 57.19 112 THR A N 1
ATOM 932 C CA . THR A 1 112 ? 12.658 -7.442 -26.638 1.00 57.19 112 THR A CA 1
ATOM 933 C C . THR A 1 112 ? 14.103 -7.258 -26.160 1.00 57.19 112 THR A C 1
ATOM 935 O O . THR A 1 112 ? 14.840 -6.455 -26.727 1.00 57.19 112 THR A O 1
ATOM 938 N N . GLY A 1 113 ? 14.534 -8.026 -25.151 1.00 62.88 113 GLY A N 1
ATOM 939 C CA . GLY A 1 113 ? 15.958 -8.202 -24.809 1.00 62.88 113 GLY A CA 1
ATOM 940 C C . GLY A 1 113 ? 16.476 -7.511 -23.539 1.00 62.88 113 GLY A C 1
ATOM 941 O O . GLY A 1 113 ? 17.645 -7.691 -23.207 1.00 62.88 113 GLY A O 1
ATOM 942 N N . GLN A 1 114 ? 15.649 -6.764 -22.799 1.00 68.94 114 GLN A N 1
ATOM 943 C CA . GLN A 1 114 ? 16.029 -6.195 -21.494 1.00 68.94 114 GLN A CA 1
ATOM 944 C C . GLN A 1 114 ? 15.480 -7.020 -20.323 1.00 68.94 114 GLN A C 1
ATOM 946 O O . GLN A 1 114 ? 14.441 -7.669 -20.435 1.00 68.94 114 GLN A O 1
ATOM 951 N N . SER A 1 115 ? 16.167 -6.980 -19.174 1.00 75.75 115 SER A N 1
ATOM 952 C CA . SER A 1 115 ? 15.655 -7.613 -17.955 1.00 75.75 115 SER A CA 1
ATOM 953 C C . SER A 1 115 ? 14.375 -6.908 -17.485 1.00 75.75 115 SER A C 1
ATOM 955 O O . SER A 1 115 ? 14.287 -5.678 -17.511 1.00 75.75 115 SER A O 1
ATOM 957 N N . TYR A 1 116 ? 13.396 -7.680 -17.010 1.00 77.19 116 TYR A N 1
ATOM 958 C CA . TYR A 1 116 ? 12.125 -7.155 -16.501 1.00 77.19 116 TYR A CA 1
ATOM 959 C C . TYR A 1 116 ? 12.309 -6.081 -15.413 1.00 77.19 116 TYR A C 1
ATOM 961 O O . TYR A 1 116 ? 11.641 -5.047 -15.424 1.00 77.19 116 TYR A O 1
ATOM 969 N N . LEU A 1 117 ? 13.254 -6.306 -14.496 1.00 79.19 117 LEU A N 1
ATOM 970 C CA . LEU A 1 117 ? 13.601 -5.364 -13.430 1.00 79.19 117 LEU A CA 1
ATOM 971 C C . LEU A 1 117 ? 14.139 -4.045 -13.995 1.00 79.19 117 LEU A C 1
ATOM 973 O O . LEU A 1 117 ? 13.745 -2.980 -13.529 1.00 79.19 117 LEU A O 1
ATOM 977 N N . SER A 1 118 ? 14.991 -4.108 -15.021 1.00 81.94 118 SER A N 1
ATOM 978 C CA . SER A 1 118 ? 15.538 -2.918 -15.682 1.00 81.94 118 SER A CA 1
ATOM 979 C C . SER A 1 118 ? 14.448 -2.109 -16.381 1.00 81.94 118 SER A C 1
ATOM 981 O O . SER A 1 118 ? 14.409 -0.890 -16.234 1.00 81.94 118 SER A O 1
ATOM 983 N N . LEU A 1 119 ? 13.538 -2.777 -17.092 1.00 82.25 119 LEU A N 1
ATOM 984 C CA . LEU A 1 119 ? 12.415 -2.125 -17.766 1.00 82.25 119 LEU A CA 1
ATOM 985 C C . LEU A 1 119 ? 11.468 -1.453 -16.768 1.00 82.25 119 LEU A C 1
ATOM 987 O O . LEU A 1 119 ? 11.117 -0.285 -16.920 1.00 82.25 119 LEU A O 1
ATOM 991 N N . THR A 1 120 ? 11.119 -2.173 -15.703 1.00 84.31 120 THR A N 1
ATOM 992 C CA . THR A 1 120 ? 10.262 -1.671 -14.626 1.00 84.31 120 THR A CA 1
ATOM 993 C C . THR A 1 120 ? 10.899 -0.460 -13.942 1.00 84.31 120 THR A C 1
ATOM 995 O O . THR A 1 120 ? 10.246 0.563 -13.748 1.00 84.31 120 THR A O 1
ATOM 998 N N . TRP A 1 121 ? 12.197 -0.528 -13.634 1.00 85.19 121 TRP A N 1
ATOM 999 C CA . TRP A 1 121 ? 12.937 0.587 -13.042 1.00 85.19 121 TRP A CA 1
ATOM 1000 C C . TRP A 1 121 ? 13.001 1.809 -13.960 1.00 85.19 121 TRP A C 1
ATOM 1002 O O . TRP A 1 121 ? 12.785 2.931 -13.503 1.00 85.19 121 TRP A O 1
ATOM 1012 N N . ASN A 1 122 ? 13.249 1.604 -15.256 1.00 85.44 122 ASN A N 1
ATOM 1013 C CA . ASN A 1 122 ? 13.247 2.684 -16.239 1.00 85.44 122 ASN A CA 1
ATOM 1014 C C . ASN A 1 122 ? 11.869 3.349 -16.337 1.00 85.44 122 ASN A C 1
ATOM 1016 O O . ASN A 1 122 ? 11.799 4.574 -16.384 1.00 85.44 122 ASN A O 1
ATOM 1020 N N . HIS A 1 123 ? 10.783 2.573 -16.279 1.00 85.31 123 HIS A N 1
ATOM 1021 C CA . HIS A 1 123 ? 9.420 3.110 -16.252 1.00 85.31 123 HIS A CA 1
ATOM 1022 C C . HIS A 1 123 ? 9.175 4.006 -15.029 1.00 85.31 123 HIS A C 1
ATOM 1024 O O . HIS A 1 123 ? 8.743 5.148 -15.177 1.00 85.31 123 HIS A O 1
ATOM 1030 N N . TYR A 1 124 ? 9.543 3.549 -13.824 1.00 86.94 124 TYR A N 1
ATOM 1031 C CA . TYR A 1 124 ? 9.434 4.371 -12.609 1.00 86.94 124 TYR A CA 1
ATOM 1032 C C . TYR A 1 124 ? 10.335 5.608 -12.651 1.00 86.94 124 TYR A C 1
ATOM 1034 O O . TYR A 1 124 ? 9.912 6.691 -12.248 1.00 86.94 124 TYR A O 1
ATOM 1042 N N . LYS A 1 125 ? 11.564 5.484 -13.163 1.00 87.00 125 LYS A N 1
ATOM 1043 C CA . LYS A 1 125 ? 12.476 6.622 -13.324 1.00 87.00 125 LYS A CA 1
ATOM 1044 C C . LYS A 1 125 ? 11.873 7.669 -14.257 1.00 87.00 125 LYS A C 1
ATOM 1046 O O . LYS A 1 125 ? 11.857 8.845 -13.904 1.00 87.00 125 LYS A O 1
ATOM 1051 N N . ASN A 1 126 ? 11.330 7.236 -15.393 1.00 84.56 126 ASN A N 1
ATOM 1052 C CA . ASN A 1 126 ? 10.684 8.117 -16.357 1.00 84.56 126 ASN A CA 1
ATOM 1053 C C . ASN A 1 126 ? 9.478 8.828 -15.738 1.00 84.56 126 ASN A C 1
ATOM 1055 O O . ASN A 1 126 ? 9.366 10.040 -15.903 1.00 84.56 126 ASN A O 1
ATOM 1059 N N . PHE A 1 127 ? 8.650 8.123 -14.958 1.00 84.94 127 PHE A N 1
ATOM 1060 C CA . PHE A 1 127 ? 7.552 8.731 -14.201 1.00 84.94 127 PHE A CA 1
ATOM 1061 C C . PHE A 1 127 ? 8.041 9.831 -13.245 1.00 84.94 127 PHE A C 1
ATOM 1063 O O . PHE A 1 127 ? 7.499 10.931 -13.255 1.00 84.94 127 PHE A O 1
ATOM 1070 N N . ILE A 1 128 ? 9.095 9.568 -12.463 1.00 85.56 128 ILE A N 1
ATOM 1071 C CA . ILE A 1 128 ? 9.635 10.526 -11.481 1.00 85.56 128 ILE A CA 1
ATOM 1072 C C . ILE A 1 128 ? 10.241 11.760 -12.164 1.00 85.56 128 ILE A C 1
ATOM 1074 O O . ILE A 1 128 ? 10.124 12.871 -11.653 1.00 85.56 128 ILE A O 1
ATOM 1078 N N . THR A 1 129 ? 10.923 11.575 -13.297 1.00 83.38 129 THR A N 1
ATOM 1079 C CA . THR A 1 129 ? 11.606 12.671 -14.005 1.00 83.38 129 THR A CA 1
ATOM 1080 C C . THR A 1 129 ? 10.714 13.425 -14.985 1.00 83.38 129 THR A C 1
ATOM 1082 O O . THR A 1 129 ? 11.095 14.500 -15.446 1.00 83.38 129 THR A O 1
ATOM 1085 N N . SER A 1 130 ? 9.554 12.871 -15.346 1.00 76.06 130 SER A N 1
ATOM 1086 C CA . SER A 1 130 ? 8.677 13.498 -16.326 1.00 76.06 130 SER A CA 1
ATOM 1087 C C . SER A 1 130 ? 7.970 14.711 -15.739 1.00 76.06 130 SER A C 1
ATOM 1089 O O . SER A 1 130 ? 7.392 14.662 -14.657 1.00 76.06 130 SER A O 1
ATOM 1091 N N . SER A 1 131 ? 7.951 15.797 -16.509 1.00 63.28 131 SER A N 1
ATOM 1092 C CA . SER A 1 131 ? 7.155 16.987 -16.202 1.00 63.28 131 SER A CA 1
ATOM 1093 C C . SER A 1 131 ? 5.647 16.768 -16.397 1.00 63.28 131 SER A C 1
ATOM 1095 O O . SER A 1 131 ? 4.871 17.601 -15.947 1.00 63.28 131 SER A O 1
ATOM 1097 N N . ASN A 1 132 ? 5.237 15.657 -17.033 1.00 63.19 132 ASN A N 1
ATOM 1098 C CA . ASN A 1 132 ? 3.841 15.250 -17.227 1.00 63.19 132 ASN A CA 1
ATOM 1099 C C . ASN A 1 132 ? 3.611 13.828 -16.673 1.00 63.19 132 ASN A C 1
ATOM 1101 O O . ASN A 1 132 ? 3.644 12.857 -17.436 1.00 63.19 132 ASN A O 1
ATOM 1105 N N . PRO A 1 133 ? 3.339 13.685 -15.363 1.00 59.09 133 PRO A N 1
ATOM 1106 C CA . PRO A 1 133 ? 3.076 12.391 -14.724 1.00 59.09 133 PRO A CA 1
ATOM 1107 C C . PRO A 1 133 ? 1.910 11.625 -15.370 1.00 59.09 133 PRO A C 1
ATOM 1109 O O . PRO A 1 133 ? 1.932 10.398 -15.447 1.00 59.09 133 PRO A O 1
ATOM 1112 N N . ASP A 1 134 ? 0.926 12.352 -15.911 1.00 58.62 134 ASP A N 1
ATOM 1113 C CA . ASP A 1 134 ? -0.265 11.793 -16.563 1.00 58.62 134 ASP A CA 1
ATOM 1114 C C . ASP A 1 134 ? 0.038 11.005 -17.848 1.00 58.62 134 ASP A C 1
ATOM 1116 O O . ASP A 1 134 ? -0.781 10.187 -18.274 1.00 58.62 134 ASP A O 1
ATOM 1120 N N . ALA A 1 135 ? 1.207 11.219 -18.465 1.00 55.09 135 ALA A N 1
ATOM 1121 C CA . ALA A 1 135 ? 1.640 10.470 -19.644 1.00 55.09 135 ALA A CA 1
ATOM 1122 C C . ALA A 1 135 ? 2.032 9.016 -19.310 1.00 55.09 135 ALA A C 1
ATOM 1124 O O . ALA A 1 135 ? 1.962 8.145 -20.173 1.00 55.09 135 ALA A O 1
ATOM 1125 N N . TYR A 1 136 ? 2.380 8.730 -18.052 1.00 62.16 136 TYR A N 1
ATOM 1126 C CA . TYR A 1 136 ? 2.803 7.413 -17.556 1.00 62.16 136 TYR A CA 1
ATOM 1127 C C . TYR A 1 136 ? 1.729 6.806 -16.642 1.00 62.16 136 TYR A C 1
ATOM 1129 O O . TYR A 1 136 ? 2.010 6.275 -15.570 1.00 62.16 136 TYR A O 1
ATOM 1137 N N . ARG A 1 137 ? 0.475 6.918 -17.090 1.00 60.97 137 ARG A N 1
ATOM 1138 C CA . ARG A 1 137 ? -0.783 6.806 -16.328 1.00 60.97 137 ARG A CA 1
ATOM 1139 C C . ARG A 1 137 ? -1.042 5.491 -15.577 1.00 60.97 137 ARG A C 1
ATOM 1141 O O . ARG A 1 137 ? -2.074 5.367 -14.926 1.00 60.97 137 ARG A O 1
ATOM 1148 N N . THR A 1 138 ? -0.160 4.504 -15.684 1.00 76.44 138 THR A N 1
ATOM 1149 C CA . THR A 1 138 ? -0.283 3.218 -14.993 1.00 76.44 138 THR A CA 1
ATOM 1150 C C . THR A 1 138 ? 1.050 2.875 -14.346 1.00 76.44 138 THR A C 1
ATOM 1152 O O . THR A 1 138 ? 2.024 2.535 -15.020 1.00 76.44 138 THR A O 1
ATOM 1155 N N . LEU A 1 139 ? 1.080 2.965 -13.019 1.00 82.06 139 LEU A N 1
ATOM 1156 C CA . LEU A 1 139 ? 2.187 2.534 -12.163 1.00 82.06 139 LEU A CA 1
ATOM 1157 C C . LEU A 1 139 ? 1.962 1.119 -11.615 1.00 82.06 139 LEU A C 1
ATOM 1159 O O . LEU A 1 139 ? 2.825 0.576 -10.914 1.00 82.06 139 LEU A O 1
ATOM 1163 N N . GLY A 1 140 ? 0.810 0.512 -11.919 1.00 88.00 140 GLY A N 1
ATOM 1164 C CA . GLY A 1 140 ? 0.467 -0.850 -11.543 1.00 88.00 140 GLY A CA 1
ATOM 1165 C C . GLY A 1 140 ? 0.420 -1.003 -10.027 1.00 88.00 140 GLY A C 1
ATOM 1166 O O . GLY A 1 140 ? -0.349 -0.326 -9.345 1.00 88.00 140 GLY A O 1
ATOM 1167 N N . GLY A 1 141 ? 1.239 -1.914 -9.499 1.00 88.00 141 GLY A N 1
ATOM 1168 C CA . GLY A 1 141 ? 1.388 -2.160 -8.059 1.00 88.00 141 GLY A CA 1
ATOM 1169 C C . GLY A 1 141 ? 2.553 -1.433 -7.378 1.00 88.00 141 GLY A C 1
ATOM 1170 O O . GLY A 1 141 ? 2.917 -1.781 -6.258 1.00 88.00 141 GLY A O 1
ATOM 1171 N N . GLY A 1 142 ? 3.212 -0.491 -8.053 1.00 90.62 142 GLY A N 1
ATOM 1172 C CA . GLY A 1 142 ? 4.409 0.141 -7.494 1.00 90.62 142 GLY A CA 1
ATOM 1173 C C . GLY A 1 142 ? 5.570 -0.844 -7.306 1.00 90.62 142 GLY A C 1
ATOM 1174 O O . GLY A 1 142 ? 5.527 -1.995 -7.754 1.00 90.62 142 GLY A O 1
ATOM 1175 N N . ILE A 1 143 ? 6.604 -0.397 -6.597 1.00 91.06 143 ILE A N 1
ATOM 1176 C CA . ILE A 1 143 ? 7.791 -1.203 -6.278 1.00 91.06 143 ILE A CA 1
ATOM 1177 C C . ILE A 1 143 ? 7.427 -2.390 -5.376 1.00 91.06 143 ILE A C 1
ATOM 1179 O O . ILE A 1 143 ? 7.916 -3.497 -5.599 1.00 91.06 143 ILE A O 1
ATOM 1183 N N . ILE A 1 144 ? 6.548 -2.189 -4.385 1.00 91.44 144 ILE A N 1
ATOM 1184 C CA . ILE A 1 144 ? 6.158 -3.250 -3.440 1.00 91.44 144 ILE A CA 1
ATOM 1185 C C . ILE A 1 144 ? 5.411 -4.362 -4.182 1.00 91.44 144 ILE A C 1
ATOM 1187 O O . ILE A 1 144 ? 5.742 -5.542 -4.045 1.00 91.44 144 ILE A O 1
ATOM 1191 N N . GLY A 1 145 ? 4.438 -3.983 -5.014 1.00 90.19 145 GLY A N 1
ATOM 1192 C CA . GLY A 1 145 ? 3.715 -4.916 -5.868 1.00 90.19 145 GLY A CA 1
ATOM 1193 C C . GLY A 1 145 ? 4.617 -5.612 -6.864 1.00 90.19 145 GLY A C 1
ATOM 1194 O O . GLY A 1 145 ? 4.506 -6.820 -7.020 1.00 90.19 145 GLY A O 1
ATOM 1195 N N . GLY A 1 146 ? 5.535 -4.875 -7.491 1.00 90.00 146 GLY A N 1
ATOM 1196 C CA . GLY A 1 146 ? 6.466 -5.418 -8.475 1.00 90.00 146 GLY A CA 1
ATOM 1197 C C . GLY A 1 146 ? 7.434 -6.438 -7.903 1.00 90.00 146 GLY A C 1
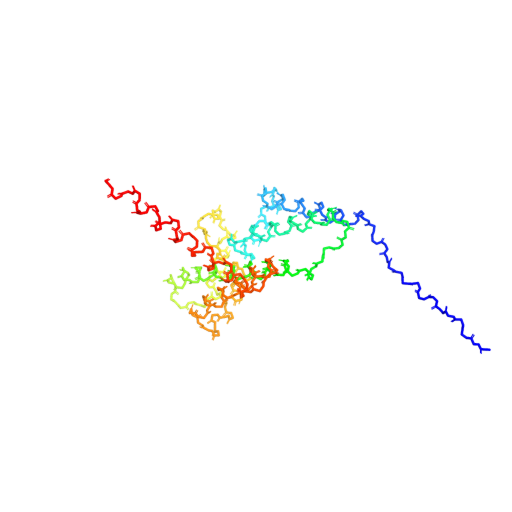ATOM 1198 O O . GLY A 1 146 ? 7.678 -7.466 -8.532 1.00 90.00 146 GLY A O 1
ATOM 1199 N N . PHE A 1 147 ? 7.927 -6.208 -6.687 1.00 90.56 147 PHE A N 1
ATOM 1200 C CA . PHE A 1 147 ? 8.807 -7.150 -6.006 1.00 90.56 147 PHE A CA 1
ATOM 1201 C C . PHE A 1 147 ? 8.098 -8.476 -5.704 1.00 90.56 147 PHE A C 1
ATOM 1203 O O . PHE A 1 147 ? 8.592 -9.547 -6.057 1.00 90.56 147 PHE A O 1
ATOM 1210 N N . ILE A 1 148 ? 6.906 -8.414 -5.104 1.00 91.75 148 ILE A N 1
ATOM 1211 C CA . ILE A 1 148 ? 6.125 -9.616 -4.781 1.00 91.75 148 ILE A CA 1
ATOM 1212 C C . ILE A 1 148 ? 5.644 -10.307 -6.062 1.00 91.75 148 ILE A C 1
ATOM 1214 O O . ILE A 1 148 ? 5.703 -11.532 -6.171 1.00 91.75 148 ILE A O 1
ATOM 1218 N N . PHE A 1 149 ? 5.212 -9.520 -7.049 1.00 91.62 149 PHE A N 1
ATOM 1219 C CA . PHE A 1 149 ? 4.831 -10.005 -8.365 1.00 91.62 149 PHE A CA 1
ATOM 1220 C C . PHE A 1 149 ? 5.970 -10.789 -9.010 1.00 91.62 149 PHE A C 1
ATOM 1222 O O . PHE A 1 149 ? 5.734 -11.900 -9.465 1.00 91.62 149 PHE A O 1
ATOM 1229 N N . PHE A 1 150 ? 7.195 -10.256 -9.011 1.00 89.94 150 PHE A N 1
ATOM 1230 C CA . PHE A 1 150 ? 8.355 -10.915 -9.608 1.00 89.94 150 PHE A CA 1
ATOM 1231 C C . PHE A 1 150 ? 8.607 -12.292 -8.988 1.00 89.94 150 PHE A C 1
ATOM 1233 O O . PHE A 1 150 ? 8.804 -13.259 -9.720 1.00 89.94 150 PHE A O 1
ATOM 1240 N N . ILE A 1 151 ? 8.527 -12.400 -7.658 1.00 91.12 151 ILE A N 1
ATOM 1241 C CA . ILE A 1 151 ? 8.683 -13.677 -6.949 1.00 91.12 151 ILE A CA 1
ATOM 1242 C C . ILE A 1 151 ? 7.596 -14.664 -7.394 1.00 91.12 151 ILE A C 1
ATOM 1244 O O . ILE A 1 151 ? 7.903 -15.763 -7.845 1.00 91.12 151 ILE A O 1
ATOM 1248 N N . ILE A 1 152 ? 6.321 -14.280 -7.313 1.00 91.94 152 ILE A N 1
ATOM 1249 C CA . ILE A 1 152 ? 5.210 -15.189 -7.636 1.00 91.94 152 ILE A CA 1
ATOM 1250 C C . ILE A 1 152 ? 5.206 -15.556 -9.126 1.00 91.94 152 ILE A C 1
ATOM 1252 O O . ILE A 1 152 ? 4.965 -16.709 -9.475 1.00 91.94 152 ILE A O 1
ATOM 1256 N N . TYR A 1 153 ? 5.498 -14.598 -10.003 1.00 90.38 153 TYR A N 1
ATOM 1257 C CA . TYR A 1 153 ? 5.598 -14.803 -11.443 1.00 90.38 153 TYR A CA 1
ATOM 1258 C C . TYR A 1 153 ? 6.736 -15.762 -11.796 1.00 90.38 153 TYR A C 1
ATOM 1260 O O . TYR A 1 153 ? 6.536 -16.670 -12.598 1.00 90.38 153 TYR A O 1
ATOM 1268 N N . TYR A 1 154 ? 7.903 -15.609 -11.168 1.00 89.12 154 TYR A N 1
ATOM 1269 C CA . TYR A 1 154 ? 9.028 -16.522 -11.360 1.00 89.12 154 TYR A CA 1
ATOM 1270 C C . TYR A 1 154 ? 8.689 -17.951 -10.911 1.00 89.12 154 TYR A C 1
ATOM 1272 O O . TYR A 1 154 ? 9.085 -18.909 -11.567 1.00 89.12 154 TYR A O 1
ATOM 1280 N N . LEU A 1 155 ? 7.923 -18.102 -9.822 1.00 91.06 155 LEU A N 1
ATOM 1281 C CA . LEU A 1 155 ? 7.561 -19.414 -9.276 1.00 91.06 155 LEU A CA 1
ATOM 1282 C C . LEU A 1 155 ? 6.397 -20.092 -10.018 1.00 91.06 155 LEU A C 1
ATOM 1284 O O . LEU A 1 155 ? 6.402 -21.312 -10.158 1.00 91.06 155 LEU A O 1
ATOM 1288 N N . LEU A 1 156 ? 5.376 -19.337 -10.439 1.00 92.00 156 LEU A N 1
ATOM 1289 C CA . LEU A 1 156 ? 4.084 -19.885 -10.888 1.00 92.00 156 LEU A CA 1
ATOM 1290 C C . LEU A 1 156 ? 3.637 -19.399 -12.280 1.00 92.00 156 LEU A C 1
ATOM 1292 O O . LEU A 1 156 ? 2.596 -19.830 -12.784 1.00 92.00 156 LEU A O 1
ATOM 1296 N N . GLY A 1 157 ? 4.381 -18.484 -12.900 1.00 88.75 157 GLY A N 1
ATOM 1297 C CA . GLY A 1 157 ? 4.066 -17.909 -14.205 1.00 88.75 157 GLY A CA 1
ATOM 1298 C C . GLY A 1 157 ? 2.839 -16.984 -14.228 1.00 88.75 157 GLY A C 1
ATOM 1299 O O . GLY A 1 157 ? 2.303 -16.550 -13.205 1.00 88.75 157 GLY A O 1
ATOM 1300 N N . THR A 1 158 ? 2.373 -16.678 -15.444 1.00 86.62 158 THR A N 1
ATOM 1301 C CA . THR A 1 158 ? 1.264 -15.741 -15.729 1.00 86.62 158 THR A CA 1
ATOM 1302 C C . THR A 1 158 ? -0.093 -16.187 -15.178 1.00 86.62 158 THR A C 1
ATOM 1304 O O . THR A 1 158 ? -0.895 -15.366 -14.732 1.00 86.62 158 THR A O 1
ATOM 1307 N N . ILE A 1 159 ? -0.386 -17.485 -15.229 1.00 89.62 159 ILE A N 1
ATOM 1308 C CA . ILE A 1 159 ? -1.658 -18.029 -14.735 1.00 89.62 159 ILE A CA 1
ATOM 1309 C C . ILE A 1 159 ? -1.634 -18.060 -13.204 1.00 89.62 159 ILE A C 1
ATOM 1311 O O . ILE A 1 159 ? -2.600 -17.654 -12.555 1.00 89.62 159 ILE A O 1
ATOM 1315 N N . GLY A 1 160 ? -0.498 -18.465 -12.631 1.00 89.88 160 GLY A N 1
ATOM 1316 C CA . GLY A 1 160 ? -0.303 -18.561 -11.192 1.00 89.88 160 GLY A CA 1
ATOM 1317 C C . GLY A 1 160 ? -0.486 -17.237 -10.463 1.00 89.88 160 GLY A C 1
ATOM 1318 O O . GLY A 1 160 ? -1.206 -17.199 -9.468 1.00 89.88 160 GLY A O 1
ATOM 1319 N N . ILE A 1 161 ? 0.076 -16.138 -10.983 1.00 92.56 161 ILE A N 1
ATOM 1320 C CA . ILE A 1 161 ? -0.086 -14.820 -10.354 1.00 92.56 161 ILE A CA 1
ATOM 1321 C C . ILE A 1 161 ? -1.559 -14.414 -10.253 1.00 92.56 161 ILE A C 1
ATOM 1323 O O . ILE A 1 161 ? -1.999 -13.963 -9.201 1.00 92.56 161 ILE A O 1
ATOM 1327 N N . THR A 1 162 ? -2.351 -14.647 -11.303 1.00 91.31 162 THR A N 1
ATOM 1328 C CA . THR A 1 162 ? -3.764 -14.247 -11.320 1.00 91.31 162 THR A CA 1
ATOM 1329 C C . THR A 1 162 ? -4.560 -15.047 -10.288 1.00 91.31 162 THR A C 1
ATOM 1331 O O . THR A 1 162 ? -5.318 -14.470 -9.510 1.00 91.31 162 THR A O 1
ATOM 1334 N N . ILE A 1 163 ? -4.350 -16.367 -10.233 1.00 93.31 163 ILE A N 1
ATOM 1335 C CA . ILE A 1 163 ? -5.016 -17.243 -9.261 1.00 93.31 163 ILE A CA 1
ATOM 1336 C C . ILE A 1 163 ? -4.620 -16.855 -7.831 1.00 93.31 163 ILE A C 1
ATOM 1338 O O . ILE A 1 163 ? -5.492 -16.663 -6.983 1.00 93.31 163 ILE A O 1
ATOM 1342 N N . VAL A 1 164 ? -3.321 -16.692 -7.563 1.00 94.19 164 VAL A N 1
ATOM 1343 C CA . VAL A 1 164 ? -2.812 -16.345 -6.229 1.00 94.19 164 VAL A CA 1
ATOM 1344 C C . VAL A 1 164 ? -3.326 -14.982 -5.777 1.00 94.19 164 VAL A C 1
ATOM 1346 O O . VAL A 1 164 ? -3.832 -14.873 -4.662 1.00 94.19 164 VAL A O 1
ATOM 1349 N N . SER A 1 165 ? -3.274 -13.957 -6.630 1.00 93.12 165 SER A N 1
ATOM 1350 C CA . SER A 1 165 ? -3.793 -12.629 -6.291 1.00 93.12 165 SER A CA 1
ATOM 1351 C C . SER A 1 165 ? -5.284 -12.661 -5.959 1.00 93.12 165 SER A C 1
ATOM 1353 O O . SER A 1 165 ? -5.693 -12.071 -4.962 1.00 93.12 165 SER A O 1
ATOM 1355 N N . VAL A 1 166 ? -6.097 -13.385 -6.737 1.00 93.12 166 VAL A N 1
ATOM 1356 C CA . VAL A 1 166 ? -7.538 -13.522 -6.469 1.00 93.12 166 VAL A CA 1
ATOM 1357 C C . VAL A 1 166 ? -7.789 -14.225 -5.134 1.00 93.12 166 VAL A C 1
ATOM 1359 O O . VAL A 1 166 ? -8.620 -13.765 -4.351 1.00 93.12 166 VAL A O 1
ATOM 1362 N N .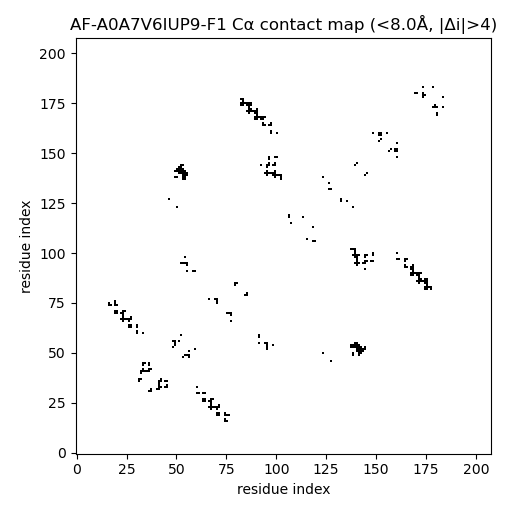 ILE A 1 167 ? -7.049 -15.294 -4.828 1.00 93.06 167 ILE A N 1
ATOM 1363 C CA . ILE A 1 167 ? -7.165 -16.000 -3.544 1.00 93.06 167 IL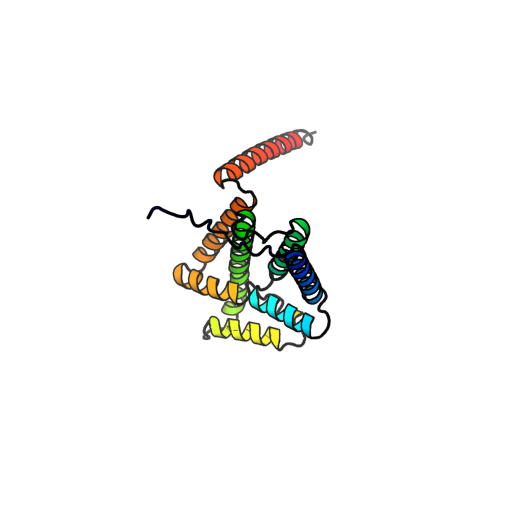E A CA 1
ATOM 1364 C C . ILE A 1 167 ? -6.793 -15.076 -2.378 1.00 93.06 167 ILE A C 1
ATOM 1366 O O . ILE A 1 167 ? -7.539 -15.003 -1.403 1.00 93.06 167 ILE A O 1
ATOM 1370 N N . ILE A 1 168 ? -5.685 -14.335 -2.483 1.00 93.69 168 ILE A N 1
ATOM 1371 C CA . ILE A 1 168 ? -5.246 -13.371 -1.461 1.00 93.69 168 ILE A CA 1
ATOM 1372 C C . ILE A 1 168 ? -6.332 -12.317 -1.209 1.00 93.69 168 ILE A C 1
ATOM 1374 O O . ILE A 1 168 ? -6.662 -12.040 -0.056 1.00 93.69 168 ILE A O 1
ATOM 1378 N N . ILE A 1 169 ? -6.934 -11.772 -2.271 1.00 93.00 169 ILE A N 1
ATOM 1379 C CA . ILE A 1 169 ? -8.025 -10.793 -2.162 1.00 93.00 169 ILE A CA 1
ATOM 1380 C C . ILE A 1 169 ? -9.229 -11.402 -1.432 1.00 93.00 169 ILE A C 1
ATOM 1382 O O . ILE A 1 169 ? -9.745 -10.795 -0.494 1.00 93.00 169 ILE A O 1
ATOM 1386 N N . ILE A 1 170 ? -9.659 -12.611 -1.811 1.00 90.44 170 ILE A N 1
ATOM 1387 C CA . ILE A 1 170 ? -10.797 -13.298 -1.175 1.00 90.44 170 ILE A CA 1
ATOM 1388 C C . ILE A 1 170 ? -10.533 -13.539 0.316 1.00 90.44 170 ILE A C 1
ATOM 1390 O O . ILE A 1 170 ? -11.412 -13.293 1.145 1.00 90.44 170 ILE A O 1
ATOM 1394 N N . LEU A 1 171 ? -9.327 -13.991 0.669 1.00 90.56 171 LEU A N 1
ATOM 1395 C CA . LEU A 1 171 ? -8.932 -14.203 2.061 1.00 90.56 171 LEU A CA 1
ATOM 1396 C C . LEU A 1 171 ? -8.923 -12.888 2.851 1.00 90.56 171 LEU A C 1
ATOM 1398 O O . LEU A 1 171 ? -9.479 -12.836 3.949 1.00 90.56 171 LEU A O 1
ATOM 1402 N N . GLY A 1 172 ? -8.375 -11.814 2.275 1.00 90.62 172 GLY A N 1
ATOM 1403 C CA . GLY A 1 172 ? -8.397 -10.480 2.876 1.00 90.62 172 GLY A CA 1
ATOM 1404 C C . GLY A 1 172 ? -9.822 -9.987 3.144 1.00 90.62 172 GLY A C 1
ATOM 1405 O O . GLY A 1 172 ? -10.139 -9.573 4.261 1.00 90.62 172 GLY A O 1
ATOM 1406 N N . PHE A 1 173 ? -10.723 -10.128 2.168 1.00 90.19 173 PHE A N 1
ATOM 1407 C CA . PHE A 1 173 ? -12.141 -9.793 2.333 1.00 90.19 173 PHE A CA 1
ATOM 1408 C C . PHE A 1 173 ? -12.829 -10.614 3.426 1.00 90.19 173 PHE A C 1
ATOM 1410 O O . PHE A 1 173 ? -13.580 -10.059 4.231 1.00 90.19 173 PHE A O 1
ATOM 1417 N N . ALA A 1 174 ? -12.564 -11.919 3.496 1.00 87.69 174 ALA A N 1
ATOM 1418 C CA . ALA A 1 174 ? -13.133 -12.769 4.537 1.00 87.69 174 ALA A CA 1
ATOM 1419 C C . ALA A 1 174 ? -12.703 -12.321 5.944 1.00 87.69 174 ALA A C 1
ATOM 1421 O O . ALA A 1 174 ? -13.529 -12.247 6.858 1.00 87.69 174 ALA A O 1
ATOM 1422 N N . MET A 1 175 ? -11.435 -11.931 6.103 1.00 87.44 175 MET A N 1
ATOM 1423 C CA . MET A 1 175 ? -10.909 -11.391 7.359 1.00 87.44 175 MET A CA 1
ATOM 1424 C C . MET A 1 175 ? -11.534 -10.042 7.737 1.00 87.44 175 MET A C 1
ATOM 1426 O O . MET A 1 175 ? -11.850 -9.835 8.907 1.00 87.44 175 MET A O 1
ATOM 1430 N N . ILE A 1 176 ? -11.785 -9.152 6.769 1.00 86.75 176 ILE A N 1
ATOM 1431 C CA . ILE A 1 176 ? -12.487 -7.875 7.007 1.00 86.75 176 ILE A CA 1
ATOM 1432 C C . ILE A 1 176 ? -13.908 -8.122 7.531 1.00 86.75 176 ILE A C 1
ATOM 1434 O O . ILE A 1 176 ? -14.338 -7.494 8.500 1.00 86.75 176 ILE A O 1
ATOM 1438 N N . ILE A 1 177 ? -14.631 -9.059 6.912 1.00 85.19 177 ILE A N 1
ATOM 1439 C CA . ILE A 1 177 ? -16.007 -9.415 7.293 1.00 85.19 177 ILE A CA 1
ATOM 1440 C C . ILE A 1 177 ? -16.031 -10.173 8.636 1.00 85.19 177 ILE A C 1
ATOM 1442 O O . ILE A 1 177 ? -17.078 -10.266 9.279 1.00 85.19 177 ILE A O 1
ATOM 1446 N N . ASN A 1 178 ? -14.875 -10.674 9.088 1.00 82.00 178 ASN A N 1
ATOM 1447 C CA . ASN A 1 178 ? -14.722 -11.546 10.248 1.00 82.00 178 ASN A CA 1
ATOM 1448 C C . ASN A 1 178 ? -15.659 -12.765 10.185 1.00 82.00 178 ASN A C 1
ATOM 1450 O O . ASN A 1 178 ? -16.246 -13.187 11.181 1.00 82.00 178 ASN A O 1
ATOM 1454 N N . LYS A 1 179 ? -15.852 -13.294 8.974 1.00 76.94 179 LYS A N 1
ATOM 1455 C CA . LYS A 1 179 ? -16.627 -14.508 8.710 1.00 76.94 179 LYS A CA 1
ATOM 1456 C C . LYS A 1 179 ? -15.776 -15.468 7.908 1.00 76.94 179 LYS A C 1
ATOM 1458 O O . LYS A 1 179 ? -14.925 -15.050 7.123 1.00 76.94 179 LYS A O 1
ATOM 1463 N N . SER A 1 180 ? -16.024 -16.762 8.080 1.00 76.00 180 SER A N 1
ATOM 1464 C CA . SER A 1 180 ? -15.358 -17.754 7.249 1.00 76.00 180 SER A CA 1
ATOM 1465 C C . SER A 1 180 ? -15.767 -17.574 5.782 1.00 76.00 180 SER A C 1
ATOM 1467 O O . SER A 1 180 ? -16.893 -17.168 5.473 1.00 76.00 180 SER A O 1
ATOM 1469 N N . VAL A 1 181 ? -14.862 -17.912 4.860 1.00 73.31 181 VAL A N 1
ATOM 1470 C CA . VAL A 1 181 ? -15.148 -17.908 3.412 1.00 73.31 181 VAL A CA 1
ATOM 1471 C C . VAL A 1 181 ? -16.373 -18.780 3.102 1.00 73.31 181 VAL A C 1
ATOM 1473 O O . VAL A 1 181 ? -17.200 -18.427 2.262 1.00 73.31 181 VAL A O 1
ATOM 1476 N N . VAL A 1 182 ? -16.536 -19.885 3.837 1.00 76.38 182 VAL A N 1
ATOM 1477 C CA . VAL A 1 182 ? -17.677 -20.799 3.709 1.00 76.38 182 VAL A CA 1
ATOM 1478 C C . VAL A 1 182 ? -18.986 -20.096 4.071 1.00 76.38 182 VAL A C 1
ATOM 1480 O O . VAL A 1 182 ? -19.953 -20.189 3.315 1.00 76.38 182 VAL A O 1
ATOM 1483 N N . ASP A 1 183 ? -19.027 -19.340 5.167 1.00 78.88 183 ASP A N 1
ATOM 1484 C CA . ASP A 1 183 ? -20.241 -18.628 5.586 1.00 78.88 183 ASP A CA 1
ATOM 1485 C C . ASP A 1 183 ? -20.609 -17.503 4.618 1.00 78.88 183 ASP A C 1
ATOM 1487 O O . ASP A 1 183 ? -21.786 -17.306 4.306 1.00 78.88 183 ASP A O 1
ATOM 1491 N N . ILE A 1 184 ? -19.603 -16.803 4.087 1.00 76.12 184 ILE A N 1
ATOM 1492 C CA . ILE A 1 184 ? -19.800 -15.784 3.051 1.00 76.12 184 ILE A CA 1
ATOM 1493 C C . ILE A 1 184 ? -20.371 -16.431 1.786 1.00 76.12 184 ILE A C 1
ATOM 1495 O O . ILE A 1 184 ? -21.355 -15.934 1.241 1.00 76.12 184 ILE A O 1
ATOM 1499 N N . SER A 1 185 ? -19.822 -17.570 1.353 1.00 75.81 185 SER A N 1
ATOM 1500 C CA . SER A 1 185 ? -20.304 -18.275 0.159 1.00 75.81 185 SER A CA 1
ATOM 1501 C C . SER A 1 185 ? -21.764 -18.719 0.297 1.00 75.81 185 SER A C 1
ATOM 1503 O O . SER A 1 185 ? -22.558 -18.491 -0.615 1.00 75.81 185 SER A O 1
ATOM 1505 N N . LYS A 1 186 ? -22.159 -19.250 1.464 1.00 80.38 186 LYS A N 1
ATOM 1506 C CA . LYS A 1 186 ? -23.551 -19.622 1.764 1.00 80.38 186 LYS A CA 1
ATOM 1507 C C . LYS A 1 186 ? -24.479 -18.412 1.702 1.00 80.38 186 LYS A C 1
ATOM 1509 O O . LYS A 1 186 ? -25.555 -18.497 1.113 1.00 80.38 186 LYS A O 1
ATOM 1514 N N . TYR A 1 187 ? -24.052 -17.285 2.271 1.00 78.12 187 TYR A N 1
ATOM 1515 C CA . TYR A 1 187 ? -24.827 -16.046 2.268 1.00 78.12 187 TYR A CA 1
ATOM 1516 C C . TYR A 1 187 ? -25.019 -15.486 0.851 1.00 78.12 187 TYR A C 1
ATOM 1518 O O . TYR A 1 187 ? 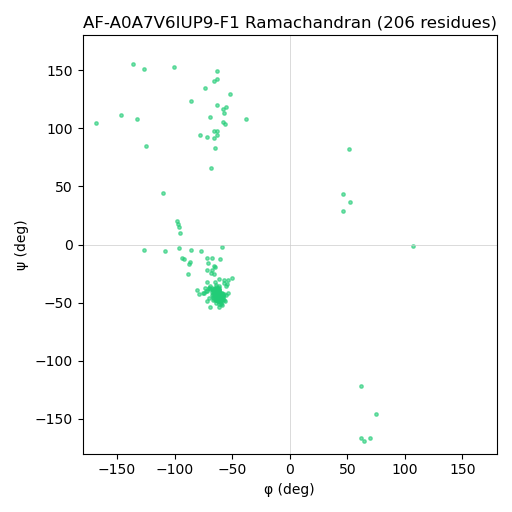-26.138 -15.145 0.465 1.00 78.12 187 TYR A O 1
ATOM 1526 N N . VAL A 1 188 ? -23.952 -15.451 0.044 1.00 79.44 188 VAL A N 1
ATOM 1527 C CA . VAL A 1 188 ? -24.005 -15.018 -1.362 1.00 79.44 188 VAL A CA 1
ATOM 1528 C C . VAL A 1 188 ? -24.904 -15.945 -2.181 1.00 79.44 188 VAL A C 1
ATOM 1530 O O . VAL A 1 188 ? -25.757 -15.466 -2.925 1.00 79.44 188 VAL A O 1
ATOM 1533 N N . PHE A 1 189 ? -24.775 -17.263 -2.015 1.00 79.06 189 PHE A N 1
ATOM 1534 C CA . PHE A 1 189 ? -25.571 -18.237 -2.765 1.00 79.06 189 PHE A CA 1
ATOM 1535 C C . PHE A 1 189 ? -27.066 -18.153 -2.429 1.00 79.06 189 PHE A C 1
ATOM 1537 O O . PHE A 1 189 ? -27.908 -18.215 -3.328 1.00 79.06 189 PHE A O 1
ATOM 1544 N N . ALA A 1 190 ? -27.405 -17.947 -1.152 1.00 78.31 190 ALA A N 1
ATOM 1545 C CA . ALA A 1 190 ? -28.780 -17.698 -0.725 1.00 78.31 190 ALA A CA 1
ATOM 1546 C C . ALA A 1 190 ? -29.343 -16.424 -1.380 1.00 78.31 190 ALA A C 1
ATOM 1548 O O . ALA A 1 190 ? -30.393 -16.470 -2.019 1.00 78.31 190 ALA A O 1
ATOM 1549 N N . ARG A 1 191 ? -28.588 -15.317 -1.336 1.00 77.50 191 ARG A N 1
ATOM 1550 C CA . ARG A 1 191 ? -28.993 -14.032 -1.927 1.00 77.50 191 ARG A CA 1
ATOM 1551 C C . ARG A 1 191 ? -29.155 -14.104 -3.450 1.00 77.50 191 ARG A C 1
ATOM 1553 O O . ARG A 1 191 ? -30.094 -13.530 -3.993 1.00 77.50 191 ARG A O 1
ATOM 1560 N N . LEU A 1 192 ? -28.280 -14.830 -4.150 1.00 78.62 192 LEU A N 1
ATOM 1561 C CA . LEU A 1 192 ? -28.385 -15.048 -5.599 1.00 78.62 192 LEU A CA 1
ATOM 1562 C C . LEU A 1 192 ? -29.635 -15.856 -5.968 1.00 78.62 192 LEU A C 1
ATOM 1564 O O . LEU A 1 192 ? -30.289 -15.556 -6.969 1.00 78.62 192 LEU A O 1
ATOM 1568 N N . LYS A 1 193 ? -30.000 -16.853 -5.153 1.00 75.38 193 LYS A N 1
ATOM 1569 C CA . LYS A 1 193 ? -31.235 -17.625 -5.339 1.00 75.38 193 LYS A CA 1
ATOM 1570 C C . LYS A 1 193 ? -32.472 -16.739 -5.171 1.00 75.38 193 LYS A C 1
ATOM 1572 O O . LYS A 1 193 ? -33.406 -16.868 -5.962 1.00 75.38 193 LYS A O 1
ATOM 1577 N N . ASP A 1 194 ? -32.446 -15.805 -4.222 1.00 75.69 194 ASP A N 1
ATOM 1578 C CA . ASP A 1 194 ? -33.525 -14.834 -4.008 1.00 75.69 194 ASP A CA 1
ATOM 1579 C C . ASP A 1 194 ? -33.655 -13.851 -5.181 1.00 75.69 194 ASP A C 1
ATOM 1581 O O . ASP A 1 194 ? -34.751 -13.657 -5.709 1.00 75.69 194 ASP A O 1
ATOM 1585 N N . VAL A 1 195 ? -32.539 -13.299 -5.671 1.00 72.31 195 VAL A N 1
ATOM 1586 C CA . VAL A 1 195 ? -32.532 -12.390 -6.833 1.00 72.31 195 VAL A CA 1
ATOM 1587 C C . VAL A 1 195 ? -33.021 -13.097 -8.099 1.00 72.31 195 VAL A C 1
ATOM 1589 O O . VAL A 1 195 ? -33.816 -12.525 -8.845 1.00 72.31 195 VAL A O 1
ATOM 1592 N N . LYS A 1 196 ? -32.619 -14.355 -8.323 1.00 69.62 196 LYS A N 1
ATOM 1593 C CA . LYS A 1 196 ? -33.092 -15.171 -9.456 1.00 69.62 196 LYS A CA 1
ATOM 1594 C C . LYS A 1 196 ? -34.594 -15.470 -9.364 1.00 69.62 196 LYS A C 1
ATOM 1596 O O . LYS A 1 196 ? -35.275 -15.550 -10.385 1.00 69.62 196 LYS A O 1
ATOM 1601 N N . LYS A 1 197 ? -35.133 -15.596 -8.147 1.00 64.12 197 LYS A N 1
ATOM 1602 C CA . LYS A 1 197 ? -36.572 -15.776 -7.897 1.00 64.12 197 LYS A CA 1
ATOM 1603 C C . LYS A 1 197 ? -37.362 -14.496 -8.203 1.00 64.12 197 LYS A C 1
ATOM 1605 O O . LYS A 1 197 ? -38.441 -14.576 -8.783 1.00 64.12 197 LYS A O 1
ATOM 1610 N N . ILE A 1 198 ? -36.796 -13.329 -7.887 1.00 63.12 198 ILE A N 1
ATOM 1611 C CA . ILE A 1 198 ? -37.376 -12.010 -8.189 1.00 63.12 198 ILE A CA 1
ATOM 1612 C C . ILE A 1 198 ? -37.341 -11.715 -9.699 1.00 63.12 198 ILE A C 1
ATOM 1614 O O . ILE A 1 198 ? -38.360 -11.336 -10.272 1.00 63.12 198 ILE A O 1
ATOM 1618 N N . THR A 1 199 ? -36.222 -11.964 -10.384 1.00 63.00 199 THR A N 1
ATOM 1619 C CA . THR A 1 199 ? -36.120 -11.772 -11.848 1.00 63.00 199 THR A CA 1
ATOM 1620 C C . THR A 1 199 ? -36.955 -12.785 -12.638 1.00 63.00 199 THR A C 1
ATOM 1622 O O . THR A 1 199 ? -37.584 -12.420 -13.629 1.00 63.00 199 THR A O 1
ATOM 1625 N N . GLY A 1 200 ? -37.063 -14.034 -12.170 1.00 60.16 200 GLY A N 1
ATOM 1626 C CA . GLY A 1 200 ? -37.977 -15.029 -12.747 1.00 60.16 200 GLY A CA 1
ATOM 1627 C C . GLY A 1 200 ? -39.468 -14.713 -12.548 1.00 60.16 200 GLY A C 1
ATOM 1628 O O . GLY A 1 200 ? -40.304 -15.207 -13.305 1.00 60.16 200 GLY A O 1
ATOM 1629 N N . SER A 1 201 ? -39.808 -13.887 -11.553 1.00 57.72 201 SER A N 1
ATOM 1630 C CA . SER A 1 201 ? -41.150 -13.321 -11.360 1.00 57.72 201 SER A CA 1
ATOM 1631 C C . SER A 1 201 ? -41.401 -12.136 -12.302 1.00 57.72 201 SER A C 1
ATOM 1633 O O . SER A 1 201 ? -42.442 -12.069 -12.952 1.00 57.72 201 SER A O 1
ATOM 1635 N N . PHE A 1 202 ? -40.410 -11.252 -12.462 1.00 58.72 202 PHE A N 1
ATOM 1636 C CA . PHE A 1 202 ? -40.484 -10.082 -13.347 1.00 58.72 202 PHE A CA 1
ATOM 1637 C C . PHE A 1 202 ? -40.684 -10.456 -14.824 1.00 58.72 202 PHE A C 1
ATOM 1639 O O . PHE A 1 202 ? -41.496 -9.848 -15.515 1.00 58.72 202 PHE A O 1
ATOM 1646 N N . ASN A 1 203 ? -40.030 -11.524 -15.296 1.00 58.97 203 ASN A N 1
ATOM 1647 C CA . ASN A 1 203 ? -40.198 -12.022 -16.670 1.00 58.97 203 ASN A CA 1
ATOM 1648 C C . ASN A 1 203 ? -41.604 -12.603 -16.947 1.00 58.97 203 ASN A C 1
ATOM 1650 O O . ASN A 1 203 ? -41.966 -12.878 -18.087 1.00 58.97 203 ASN A O 1
ATOM 1654 N N . ARG A 1 204 ? -42.408 -12.811 -15.896 1.00 58.09 204 ARG A N 1
ATOM 1655 C CA . ARG A 1 204 ? -43.810 -13.235 -15.988 1.00 58.09 204 ARG A CA 1
ATOM 1656 C C . ARG A 1 204 ? -44.776 -12.049 -16.120 1.00 58.09 204 ARG A C 1
ATOM 1658 O O . ARG A 1 204 ? -45.905 -12.260 -16.541 1.00 58.09 204 ARG A O 1
ATOM 1665 N N . TYR A 1 205 ? -44.332 -10.832 -15.792 1.00 57.97 205 TYR A N 1
ATOM 1666 C CA . TYR A 1 205 ? -45.141 -9.605 -15.812 1.00 57.97 205 TYR A CA 1
ATOM 1667 C C . TYR A 1 205 ? -45.150 -8.888 -17.172 1.00 57.97 205 TYR A C 1
ATOM 1669 O O . TYR A 1 205 ? -46.121 -8.215 -17.489 1.00 57.97 205 TYR A O 1
ATOM 1677 N N . PHE A 1 206 ? -44.113 -9.065 -17.995 1.00 59.12 206 PHE A N 1
ATOM 1678 C CA . PHE A 1 206 ? -43.988 -8.447 -19.328 1.00 59.12 206 PHE A CA 1
ATOM 1679 C C . PHE A 1 206 ? -44.424 -9.368 -20.479 1.00 59.12 206 PHE A C 1
ATOM 1681 O O . PHE A 1 206 ? -44.041 -9.157 -21.625 1.00 59.12 206 PHE A O 1
ATOM 1688 N N . LYS A 1 207 ? -45.183 -10.429 -20.179 1.00 55.69 207 LYS A N 1
ATOM 1689 C CA . LYS A 1 207 ? -45.599 -11.440 -21.164 1.00 55.69 207 LYS A CA 1
ATOM 1690 C C . LYS A 1 207 ? -47.019 -11.231 -21.718 1.00 55.69 207 LYS A C 1
ATOM 1692 O O . LYS A 1 207 ? -47.596 -12.192 -22.221 1.00 55.69 207 LYS A O 1
ATOM 1697 N N . TYR A 1 208 ? -47.554 -10.014 -21.611 1.00 53.59 208 TYR A N 1
ATOM 1698 C CA . TYR A 1 208 ? -48.821 -9.591 -22.214 1.00 53.59 208 TYR A CA 1
ATOM 1699 C C . TYR A 1 208 ? -48.562 -8.570 -23.312 1.00 53.59 208 TYR A C 1
ATOM 1701 O O . TYR A 1 208 ? -47.801 -7.617 -23.031 1.00 53.59 208 TYR A O 1
#

pLDDT: mean 79.7, std 14.3, range [40.97, 94.19]

Solvent-accessible surface area (backbone atoms only — not comparable to full-atom values): 11078 Å² total; per-residue (Å²): 142,83,80,84,81,77,77,79,76,76,80,69,74,78,76,51,52,66,59,33,34,50,52,12,51,51,32,42,53,51,40,48,27,36,77,64,38,49,63,72,66,10,44,55,48,34,53,50,40,34,48,40,34,7,74,52,27,63,58,59,45,51,51,44,34,52,50,13,53,47,15,47,75,64,50,41,83,75,66,79,80,42,54,41,60,48,10,48,55,40,24,51,49,17,50,20,29,51,35,22,52,58,41,49,56,60,54,57,76,76,51,90,89,70,56,70,68,57,53,53,48,49,53,53,49,49,42,74,71,41,95,55,53,75,79,54,76,68,52,21,3,16,54,58,15,42,55,55,35,50,55,42,33,73,75,48,35,80,68,38,40,55,55,50,24,52,50,38,28,53,53,10,49,24,32,50,70,72,44,55,64,66,59,50,51,53,53,51,54,53,53,51,53,52,52,53,53,52,53,62,49,53,68,64,72,72,73,120

Foldseek 3Di:
DDDDPPPPPPPPPPPDLVVLLVLLVVLQVLLCLCVVVPPPVNVVVVLVLCQAFNPLSVLVSVLSNVSSVCSNVVSDPDDPPQLQNVLSVLLSLLQLLVQVLVVLVVQVVPDPDDDSVVSLVVLSVCCVPDPCVVVSVTNGGHPSSVVVNVVQCVVPNDVRSNVVSVVSNLSSVCSNVVHDSVVVVVVVVVVVVVVVVVVVVVVVVPPD

Nearest PDB structures (foldseek):
  3odu-assembly1_B  TM=2.356E-01  e=8.352E-01  Homo sapiens
  8qj2-assembly1_A  TM=2.541E-01  e=2.228E+00  Escherichia coli
  7yfd-assembly1_R  TM=3.462E-01  e=8.378E+00  Homo sapiens